Protein AF-D0RP92-F1 (afdb_monomer)

Secondary structure (DSSP, 8-state):
-------PPPHHHHHHHHHHHHHHHHHHHHHHHHHHHHHHHHHHHHHHHHHHHHHHHHHHHHHTTS-SEEEEEEE-S-----SSS--SS--SEEEETT-TTTSSHHHHHHHHHHHHSSSSSS---B-TTS-TT-BSEEE-SSSSS--GGG--TT-EEEEEPPTTSTT--SGGGS--TT-SSEEEEEEEE-S--SSPPPHHHHHHSTTEEEEEEEE-

Mean predicted aligned error: 7.04 Å

Structure (mmCIF, N/CA/C/O backbone):
data_AF-D0RP92-F1
#
_entry.id   AF-D0RP92-F1
#
loop_
_atom_site.group_PDB
_atom_site.id
_atom_site.type_symbol
_atom_site.label_atom_id
_atom_site.label_alt_id
_atom_site.label_comp_id
_atom_site.label_asym_id
_atom_site.label_entity_id
_atom_site.label_seq_id
_atom_site.pdbx_PDB_ins_code
_atom_site.Cartn_x
_atom_site.Cartn_y
_atom_site.Cartn_z
_atom_site.occupancy
_atom_site.B_iso_or_equiv
_atom_site.auth_seq_id
_atom_site.auth_comp_id
_atom_site.auth_asym_id
_atom_site.auth_atom_id
_atom_site.pdbx_PDB_model_num
ATOM 1 N N . MET A 1 1 ? -65.890 7.728 40.820 1.00 51.94 1 MET A N 1
ATOM 2 C CA . MET A 1 1 ? -64.718 8.021 39.964 1.00 51.94 1 MET A CA 1
ATOM 3 C C . MET A 1 1 ? -63.473 7.539 40.692 1.00 51.94 1 MET A C 1
ATOM 5 O O . MET A 1 1 ? -63.092 8.160 41.674 1.00 51.94 1 MET A O 1
ATOM 9 N N . ASN A 1 2 ? -62.886 6.412 40.279 1.00 53.56 2 ASN A N 1
ATOM 10 C CA . ASN A 1 2 ? -61.610 5.956 40.837 1.00 53.56 2 ASN A CA 1
ATOM 11 C C . ASN A 1 2 ? -60.486 6.814 40.248 1.00 53.56 2 ASN A C 1
ATOM 13 O O . ASN A 1 2 ? -60.210 6.730 39.055 1.00 53.56 2 ASN A O 1
ATOM 17 N N . LYS A 1 3 ? -59.872 7.666 41.076 1.00 61.84 3 LYS A N 1
ATOM 18 C CA . LYS A 1 3 ? -58.656 8.409 40.729 1.00 61.84 3 LYS A CA 1
ATOM 19 C C . LY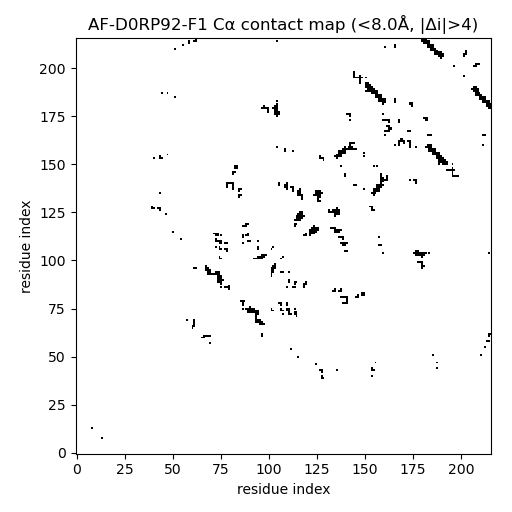S A 1 3 ? -57.478 7.442 40.828 1.00 61.84 3 LYS A C 1
ATOM 21 O O . LYS A 1 3 ? -57.069 7.076 41.926 1.00 61.84 3 LYS A O 1
ATOM 26 N N . THR A 1 4 ? -56.951 7.010 39.692 1.00 67.75 4 THR A N 1
ATOM 27 C CA . THR A 1 4 ? -55.651 6.339 39.629 1.00 67.75 4 THR A CA 1
ATOM 28 C C . THR A 1 4 ? -54.580 7.347 40.034 1.00 67.75 4 THR A C 1
ATOM 30 O O . THR A 1 4 ? -54.369 8.340 39.343 1.00 67.75 4 THR A O 1
ATOM 33 N N . LEU A 1 5 ? -53.949 7.133 41.189 1.00 69.19 5 LEU A N 1
ATOM 34 C CA . LEU A 1 5 ? -52.771 7.892 41.600 1.00 69.19 5 LEU A CA 1
ATOM 35 C C . LEU A 1 5 ? -51.629 7.531 40.647 1.00 69.19 5 LEU A C 1
ATOM 37 O O . LEU A 1 5 ? -51.184 6.382 40.629 1.00 69.19 5 LEU A O 1
ATOM 41 N N . GLU A 1 6 ? -51.176 8.491 39.844 1.00 70.12 6 GLU A N 1
ATOM 42 C CA . GLU A 1 6 ? -49.965 8.316 39.046 1.00 70.12 6 GLU A CA 1
ATOM 43 C C . GLU A 1 6 ? -48.775 8.186 40.003 1.00 70.12 6 GLU A C 1
ATOM 45 O O . GLU A 1 6 ? -48.492 9.083 40.801 1.00 70.12 6 GLU A O 1
ATOM 50 N N . LYS A 1 7 ? -48.119 7.020 39.987 1.00 78.56 7 LYS A N 1
ATOM 51 C CA . LYS A 1 7 ? -46.928 6.774 40.801 1.00 78.56 7 LYS A CA 1
ATOM 52 C C . LYS A 1 7 ? -45.787 7.625 40.243 1.00 78.56 7 LYS A C 1
ATOM 54 O O . LYS A 1 7 ? -45.291 7.347 39.156 1.00 78.56 7 LYS A O 1
ATOM 59 N N . GLY A 1 8 ? -45.395 8.664 40.978 1.00 76.56 8 GLY A N 1
ATOM 60 C CA . GLY A 1 8 ? -44.207 9.456 40.667 1.00 76.56 8 GLY A CA 1
ATOM 61 C C . GLY A 1 8 ? -42.932 8.621 40.808 1.00 76.56 8 GLY A C 1
ATOM 62 O O . GLY A 1 8 ? -42.832 7.789 41.708 1.00 76.56 8 GLY A O 1
ATOM 63 N N . PHE A 1 9 ? -41.972 8.845 39.912 1.00 82.00 9 PHE A N 1
ATOM 64 C CA . PHE A 1 9 ? -40.659 8.196 39.924 1.00 82.00 9 PHE A CA 1
ATOM 65 C C . PHE A 1 9 ? -39.820 8.699 41.113 1.00 82.00 9 PHE A C 1
ATOM 67 O O . PHE A 1 9 ? -39.730 9.909 41.334 1.00 82.00 9 PHE A O 1
ATOM 74 N N . SER A 1 10 ? -39.214 7.801 41.895 1.00 90.62 10 SER A N 1
ATOM 75 C CA . SER A 1 10 ? -38.394 8.167 43.056 1.00 90.62 10 SER A CA 1
ATOM 76 C C . SER A 1 10 ? -37.008 8.659 42.634 1.00 90.62 10 SER A C 1
ATOM 78 O O . SER A 1 10 ? -36.367 8.103 41.743 1.00 90.62 10 SER A O 1
ATOM 80 N N . LEU A 1 11 ? -36.476 9.661 43.340 1.00 89.44 11 LEU A N 1
ATOM 81 C CA . LEU A 1 11 ? -35.096 10.123 43.144 1.00 89.44 11 LEU A CA 1
ATOM 82 C C . LEU A 1 11 ? -34.069 9.007 43.384 1.00 89.44 11 LEU A C 1
ATOM 84 O O . LEU A 1 11 ? -33.038 8.970 42.721 1.00 89.44 11 LEU A O 1
ATOM 88 N N . VAL A 1 12 ? -34.355 8.076 44.299 1.00 91.62 12 VAL A N 1
ATOM 89 C CA . VAL A 1 12 ? -33.467 6.935 44.568 1.00 91.62 12 VAL A CA 1
ATOM 90 C C . VAL A 1 12 ? -33.460 5.958 43.392 1.00 91.62 12 VAL A C 1
ATOM 92 O O . VAL A 1 12 ? -32.401 5.454 43.024 1.00 91.62 12 VAL A O 1
ATOM 95 N N . GLU A 1 13 ? -34.615 5.737 42.759 1.00 90.94 13 GLU A N 1
ATOM 96 C CA . GLU A 1 13 ? -34.715 4.906 41.552 1.00 90.94 13 GLU A CA 1
ATOM 97 C C . GLU A 1 13 ? -33.899 5.522 40.413 1.00 90.94 13 GLU A C 1
ATOM 99 O O . GLU A 1 13 ? -33.155 4.820 39.730 1.00 90.94 13 GLU A O 1
ATOM 104 N N . LEU A 1 14 ? -33.942 6.850 40.275 1.00 90.94 14 LEU A N 1
ATOM 105 C CA . LEU A 1 14 ? -33.130 7.569 39.298 1.00 90.94 14 LEU A CA 1
ATOM 106 C C . LEU A 1 14 ? -31.627 7.415 39.567 1.00 90.94 14 LEU A C 1
ATOM 108 O O . LEU A 1 14 ? -30.862 7.126 38.648 1.00 90.94 14 LEU A O 1
ATOM 112 N N . LEU A 1 15 ? -31.198 7.574 40.821 1.00 93.25 15 LEU A N 1
ATOM 113 C CA . LEU A 1 15 ? -29.782 7.504 41.196 1.00 93.25 15 LEU A CA 1
ATOM 114 C C . LEU A 1 15 ? -29.167 6.130 40.921 1.00 93.25 15 LEU A C 1
ATOM 116 O O . LEU A 1 15 ? -28.048 6.050 40.412 1.00 93.25 15 LEU A O 1
ATOM 120 N N . VAL A 1 16 ? -29.899 5.051 41.206 1.00 94.50 16 VAL A N 1
ATOM 121 C CA . VAL A 1 16 ? -29.426 3.688 40.924 1.00 94.50 16 VAL A CA 1
ATOM 122 C C . VAL A 1 16 ? -29.293 3.458 39.418 1.00 94.50 16 VAL A C 1
ATOM 124 O O . VAL A 1 16 ? -28.293 2.899 38.971 1.00 94.50 16 VAL A O 1
ATOM 127 N N . VAL A 1 17 ? -30.250 3.937 38.618 1.00 95.31 17 VAL A N 1
ATOM 128 C CA . VAL A 1 17 ? -30.193 3.813 37.153 1.00 95.31 17 VAL A CA 1
ATOM 129 C C . VAL A 1 17 ? -28.975 4.544 36.589 1.00 95.31 17 VAL A C 1
ATOM 131 O O . VAL A 1 17 ? -28.239 3.973 35.784 1.00 95.31 17 VAL A O 1
ATOM 134 N N . VAL A 1 18 ? -28.706 5.769 37.049 1.00 95.50 18 VAL A N 1
ATOM 135 C CA . VAL A 1 18 ? -27.527 6.538 36.617 1.00 95.50 18 VAL A CA 1
ATOM 136 C C . VAL A 1 18 ? -26.229 5.820 36.996 1.00 95.50 18 VAL A C 1
ATOM 138 O O . VAL A 1 18 ? -25.318 5.742 36.171 1.00 95.50 18 VAL A O 1
ATOM 141 N N . ALA A 1 19 ? -26.151 5.240 38.198 1.00 96.38 19 ALA A N 1
ATOM 142 C CA . ALA A 1 19 ? -24.982 4.478 38.632 1.00 96.38 19 ALA A CA 1
ATOM 143 C C . ALA A 1 19 ? -24.730 3.243 37.746 1.00 96.38 19 ALA A C 1
ATOM 145 O O . ALA A 1 19 ? -23.598 3.012 37.316 1.00 96.38 19 ALA A O 1
ATOM 146 N N . ILE A 1 20 ? -25.778 2.483 37.414 1.00 96.75 20 ILE A N 1
ATOM 147 C CA . ILE A 1 20 ? -25.666 1.300 36.546 1.00 96.75 20 ILE A CA 1
ATOM 148 C C . ILE A 1 20 ? -25.256 1.705 35.122 1.00 96.75 20 ILE A C 1
ATOM 150 O O . ILE A 1 20 ? -24.339 1.106 34.559 1.00 96.75 20 ILE A O 1
ATOM 154 N N . ILE A 1 21 ? -25.878 2.744 34.548 1.00 96.38 21 ILE A N 1
ATOM 155 C CA . ILE A 1 21 ? -25.520 3.255 33.214 1.00 96.38 21 ILE A CA 1
ATOM 156 C C . ILE A 1 21 ? -24.063 3.730 33.189 1.00 96.38 21 ILE A C 1
ATOM 158 O O . ILE A 1 21 ? -23.358 3.449 32.223 1.00 96.38 21 ILE A O 1
ATOM 162 N N . GLY A 1 22 ? -23.589 4.389 34.251 1.00 96.50 22 GLY A N 1
ATOM 163 C CA . GLY A 1 22 ? -22.198 4.830 34.364 1.00 96.50 22 GLY A CA 1
ATOM 164 C C . GLY A 1 22 ? -21.199 3.674 34.256 1.00 96.50 22 GLY A C 1
ATOM 165 O O . GLY A 1 22 ? -20.242 3.754 33.483 1.00 96.50 22 GLY A O 1
ATOM 166 N N . VAL A 1 23 ? -21.451 2.566 34.963 1.00 95.62 23 VAL A N 1
ATOM 167 C CA . VAL A 1 23 ? -20.598 1.366 34.895 1.00 95.62 23 VAL A CA 1
ATOM 168 C C . VAL A 1 23 ? -20.666 0.713 33.511 1.00 95.62 23 VAL A C 1
ATOM 170 O O . VAL A 1 23 ? -19.622 0.412 32.928 1.00 95.62 23 VAL A O 1
ATOM 173 N N . LEU A 1 24 ? -21.872 0.534 32.954 1.00 95.75 24 LEU A N 1
ATOM 174 C CA . LEU A 1 24 ? -22.070 -0.072 31.630 1.00 95.75 24 LEU A CA 1
ATOM 175 C C . LEU A 1 24 ? -21.412 0.744 30.511 1.00 95.75 24 LEU A C 1
ATOM 177 O O . LEU A 1 24 ? -20.799 0.172 29.609 1.00 95.75 24 LEU A O 1
ATOM 181 N N . ALA A 1 25 ? -21.494 2.073 30.584 1.00 94.75 25 ALA A N 1
ATOM 182 C CA . ALA A 1 25 ? -20.842 2.963 29.635 1.00 94.75 25 ALA A CA 1
ATOM 183 C C . ALA A 1 25 ? -19.314 2.816 29.695 1.00 94.75 25 ALA A C 1
ATOM 185 O O . ALA A 1 25 ? -18.676 2.685 28.651 1.00 94.75 25 ALA A O 1
ATOM 186 N N . GLY A 1 26 ? -18.728 2.763 30.897 1.00 94.00 26 GLY A N 1
ATOM 187 C CA . GLY A 1 26 ? -17.282 2.606 31.078 1.00 94.00 26 GLY A CA 1
ATOM 188 C C . GLY A 1 26 ? -16.727 1.335 30.425 1.00 94.00 26 GLY A C 1
ATOM 189 O O . GLY A 1 26 ? -15.785 1.405 29.634 1.00 94.00 26 GLY A O 1
ATOM 190 N N . VAL A 1 27 ? -17.341 0.177 30.694 1.00 93.31 27 VAL A N 1
ATOM 191 C CA . VAL A 1 27 ? -16.912 -1.099 30.087 1.00 93.31 27 VAL A CA 1
ATOM 192 C C . VAL A 1 27 ? -17.232 -1.169 28.591 1.00 93.31 27 VAL A C 1
ATOM 194 O O . VAL A 1 27 ? -16.434 -1.689 27.808 1.00 93.31 27 VAL A O 1
ATOM 197 N N . GLY A 1 28 ? -18.368 -0.602 28.174 1.00 93.38 28 GLY A N 1
ATOM 198 C CA . GLY A 1 28 ? -18.802 -0.583 26.779 1.00 93.38 28 GLY A CA 1
ATOM 199 C C . GLY A 1 28 ? -17.860 0.209 25.871 1.00 93.38 28 GLY A C 1
ATOM 200 O O . GLY A 1 28 ? -17.568 -0.234 24.761 1.00 93.38 28 GLY A O 1
ATOM 201 N N . ILE A 1 29 ? -17.325 1.339 26.349 1.00 93.69 29 ILE A N 1
ATOM 202 C CA . ILE A 1 29 ? -16.404 2.188 25.577 1.00 93.69 29 ILE A CA 1
ATOM 203 C C . ILE A 1 29 ? -15.107 1.444 25.238 1.00 93.69 29 ILE A C 1
ATOM 205 O O . ILE A 1 29 ? -14.693 1.452 24.078 1.00 93.69 29 ILE A O 1
ATOM 209 N N . VAL A 1 30 ? -14.481 0.774 26.210 1.00 91.12 30 VAL A N 1
ATOM 210 C CA . VAL A 1 30 ? -13.217 0.046 25.985 1.00 91.12 30 VAL A CA 1
ATOM 211 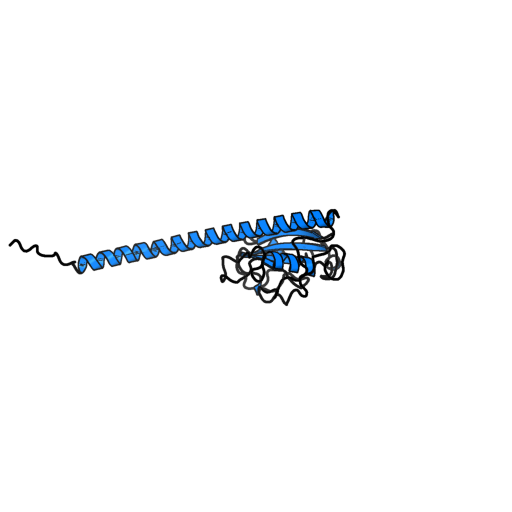C C . VAL A 1 30 ? -13.421 -1.109 24.999 1.00 91.12 30 VAL A C 1
ATOM 213 O O . VAL A 1 30 ? -12.632 -1.280 24.067 1.00 91.12 30 VAL A O 1
ATOM 216 N N . GLY A 1 31 ? -14.518 -1.861 25.145 1.00 93.31 31 GLY A N 1
ATOM 217 C CA . GLY A 1 31 ? -14.870 -2.932 24.208 1.00 93.31 31 GLY A CA 1
ATOM 218 C C . GLY A 1 31 ? -15.110 -2.415 22.786 1.00 93.31 31 GLY A C 1
ATOM 219 O O . GLY A 1 31 ? -14.584 -2.971 21.820 1.00 93.31 31 GLY A O 1
ATOM 220 N N . TYR A 1 32 ? -15.842 -1.307 22.650 1.00 94.19 32 TYR A N 1
ATOM 221 C CA . TYR A 1 32 ? -16.109 -0.681 21.356 1.00 94.19 32 TYR A CA 1
ATOM 222 C C . TYR A 1 32 ? -14.832 -0.160 20.676 1.00 94.19 32 TYR A C 1
ATOM 224 O O . TYR A 1 32 ? -14.637 -0.363 19.475 1.00 94.19 32 TYR A O 1
ATOM 232 N N . GLN A 1 33 ? -13.925 0.468 21.430 1.00 92.19 33 GLN A N 1
ATOM 233 C CA . GLN A 1 33 ? -12.635 0.927 20.905 1.00 92.19 33 GLN A CA 1
ATOM 234 C C . GLN A 1 33 ? -11.796 -0.240 20.371 1.00 92.19 33 GLN A C 1
ATOM 236 O O . GLN A 1 33 ? -11.308 -0.170 19.248 1.00 92.19 33 GLN A O 1
ATOM 241 N N . SER A 1 34 ? -11.693 -1.346 21.114 1.00 93.75 34 SER A N 1
ATOM 242 C CA . SER A 1 34 ? -10.955 -2.534 20.660 1.00 93.75 34 SER A CA 1
ATOM 243 C C . SER A 1 34 ? -11.560 -3.158 19.393 1.00 93.75 34 SER A C 1
ATOM 245 O O . SER A 1 34 ? -10.834 -3.506 18.455 1.00 93.75 34 SER A O 1
ATOM 247 N N . TYR A 1 35 ? -12.892 -3.248 19.324 1.00 94.12 35 TYR A N 1
ATOM 248 C CA . TYR A 1 35 ? -13.588 -3.768 18.146 1.00 94.12 35 TYR A CA 1
ATOM 249 C C . TYR A 1 35 ? -13.364 -2.888 16.911 1.00 94.12 35 TYR A C 1
ATOM 251 O O . TYR A 1 35 ? -13.034 -3.391 15.835 1.00 94.12 35 TYR A O 1
ATOM 259 N N . THR A 1 36 ? -13.505 -1.569 17.066 1.00 94.81 36 THR A N 1
ATOM 260 C CA . THR A 1 36 ? -13.296 -0.619 15.965 1.00 94.81 36 THR A CA 1
ATOM 261 C C . THR A 1 36 ? -11.840 -0.578 15.508 1.00 94.81 36 THR A C 1
ATOM 263 O O . THR A 1 36 ? -11.602 -0.542 14.303 1.00 94.81 36 THR A O 1
ATOM 266 N N . GLU A 1 37 ? -10.868 -0.654 16.419 1.00 93.50 37 GLU A N 1
ATOM 267 C CA . GLU A 1 37 ? -9.441 -0.767 16.086 1.00 93.50 37 GLU A CA 1
ATOM 268 C C . GLU A 1 37 ? -9.170 -2.032 15.254 1.00 93.50 37 GLU A C 1
ATOM 270 O O . GLU A 1 37 ? -8.607 -1.952 14.162 1.00 93.50 37 GLU A O 1
ATOM 275 N N . SER A 1 38 ? -9.676 -3.185 15.702 1.00 93.88 38 SER A N 1
ATOM 276 C CA . SER A 1 38 ? -9.521 -4.469 14.999 1.00 93.88 38 SER A CA 1
ATOM 277 C C . SER A 1 38 ? -10.175 -4.461 13.612 1.00 93.88 38 SER A C 1
ATOM 279 O O . SER A 1 38 ? -9.653 -5.038 12.656 1.00 93.88 38 SER A O 1
ATOM 281 N N . ALA A 1 39 ? -11.332 -3.808 13.474 1.00 96.00 39 ALA A N 1
ATOM 282 C CA . ALA A 1 39 ? -12.004 -3.654 12.187 1.00 96.00 39 ALA A CA 1
ATOM 283 C C . ALA A 1 39 ? -11.180 -2.787 11.220 1.00 96.00 39 ALA A C 1
ATOM 285 O O . ALA A 1 39 ? -11.018 -3.152 10.054 1.00 96.00 39 ALA A O 1
ATOM 286 N N . LYS A 1 40 ? -10.611 -1.675 11.707 1.00 95.44 40 LYS A N 1
ATOM 287 C CA . LYS A 1 40 ? -9.727 -0.803 10.919 1.00 95.44 40 LYS A CA 1
ATOM 288 C C . LYS A 1 40 ? -8.470 -1.538 10.458 1.00 95.44 40 LYS A C 1
ATOM 290 O O . LYS A 1 40 ? -8.090 -1.393 9.299 1.00 95.44 40 LYS A O 1
ATOM 295 N N . GLU A 1 41 ? -7.863 -2.356 11.320 1.00 94.25 41 GLU A N 1
ATOM 296 C CA . GLU A 1 41 ? -6.701 -3.182 10.964 1.00 94.25 41 GLU A CA 1
ATOM 297 C C . GLU A 1 41 ? -7.029 -4.148 9.825 1.00 94.25 41 GLU A C 1
ATOM 299 O O . GLU A 1 41 ? -6.332 -4.159 8.812 1.00 94.25 41 GLU A O 1
ATOM 304 N N . LYS A 1 42 ? -8.140 -4.887 9.928 1.00 95.19 42 LYS A N 1
ATOM 305 C CA . LYS A 1 42 ? -8.576 -5.816 8.873 1.00 95.19 42 LYS A CA 1
ATOM 306 C C . LYS A 1 42 ? -8.802 -5.121 7.531 1.00 95.19 42 LYS A C 1
ATOM 308 O O . LYS A 1 42 ? -8.401 -5.652 6.497 1.00 95.19 42 LYS A O 1
ATOM 313 N N . VAL A 1 43 ? -9.416 -3.935 7.536 1.00 95.25 43 VAL A N 1
ATOM 314 C CA . VAL A 1 43 ? -9.612 -3.134 6.316 1.00 95.25 43 VAL A CA 1
ATOM 315 C C . VAL A 1 43 ? -8.272 -2.691 5.735 1.00 95.25 43 VAL A C 1
ATOM 317 O O . VAL A 1 43 ? -8.052 -2.825 4.534 1.00 95.25 43 VAL A O 1
ATOM 320 N N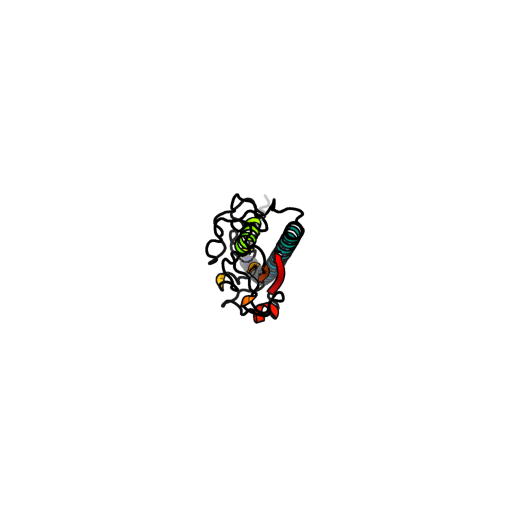 . ALA A 1 44 ? -7.354 -2.199 6.567 1.00 95.38 44 ALA A N 1
ATOM 321 C CA . ALA A 1 44 ? -6.051 -1.737 6.103 1.00 95.38 44 ALA A CA 1
ATOM 322 C C . ALA A 1 44 ? -5.214 -2.879 5.495 1.00 95.38 44 ALA A C 1
ATOM 324 O O . ALA A 1 44 ? -4.593 -2.705 4.445 1.00 95.38 44 ALA A O 1
ATOM 325 N N . GLU A 1 45 ? -5.259 -4.070 6.094 1.00 94.75 45 GLU A N 1
ATOM 326 C CA . GLU A 1 45 ? -4.603 -5.260 5.551 1.00 94.75 45 GLU A CA 1
ATOM 327 C C . GLU A 1 45 ? -5.243 -5.752 4.246 1.00 94.75 45 GLU A C 1
ATOM 329 O O . GLU A 1 45 ? -4.533 -6.115 3.306 1.00 94.75 45 GLU A O 1
ATOM 334 N N . ALA A 1 46 ? -6.575 -5.743 4.155 1.00 96.25 46 ALA A N 1
ATOM 335 C CA . ALA A 1 46 ? -7.286 -6.089 2.926 1.00 96.25 46 ALA A CA 1
ATOM 336 C C . ALA A 1 46 ? -6.948 -5.116 1.784 1.00 96.25 46 ALA A C 1
ATOM 338 O O . ALA A 1 46 ? -6.699 -5.551 0.655 1.00 96.25 46 ALA A O 1
ATOM 339 N N . ASN A 1 47 ? -6.859 -3.818 2.091 1.00 95.88 47 ASN A N 1
ATOM 340 C CA . ASN A 1 47 ? -6.418 -2.796 1.147 1.00 95.88 47 ASN A CA 1
ATOM 341 C C . ASN A 1 47 ? -4.985 -3.073 0.678 1.00 95.88 47 ASN A C 1
ATOM 343 O O . ASN A 1 47 ? -4.748 -3.121 -0.525 1.00 95.88 47 ASN A O 1
ATOM 347 N N . TYR A 1 48 ? -4.046 -3.339 1.596 1.00 96.88 48 TYR A N 1
ATOM 348 C CA . TYR A 1 48 ? -2.661 -3.681 1.247 1.00 96.88 48 TYR A CA 1
ATOM 349 C C . TYR A 1 48 ? -2.578 -4.880 0.298 1.00 96.88 48 TYR A C 1
ATOM 351 O O . TYR A 1 48 ? -1.930 -4.804 -0.745 1.00 96.88 48 TYR A O 1
ATOM 359 N N . ASN A 1 49 ? -3.284 -5.966 0.619 1.00 97.06 49 ASN A N 1
ATOM 360 C CA . ASN A 1 49 ? -3.304 -7.162 -0.219 1.00 97.06 49 ASN A CA 1
ATOM 361 C C . ASN A 1 49 ? -3.900 -6.885 -1.608 1.00 97.06 49 ASN A C 1
ATOM 363 O O . ASN A 1 49 ? -3.428 -7.442 -2.597 1.00 97.06 49 ASN A O 1
ATOM 367 N N . SER A 1 50 ? -4.914 -6.021 -1.693 1.00 97.00 50 SER A N 1
ATOM 368 C CA . SER A 1 50 ? -5.534 -5.625 -2.963 1.00 97.00 50 SER A CA 1
ATOM 369 C C . SER A 1 50 ? -4.583 -4.785 -3.818 1.00 97.00 50 SER A C 1
ATOM 371 O O . SER A 1 50 ? -4.438 -5.056 -5.008 1.00 97.00 50 SER A O 1
ATOM 373 N N . VAL A 1 51 ? -3.873 -3.829 -3.206 1.00 96.75 51 VAL A N 1
ATOM 374 C CA . VAL A 1 51 ? -2.844 -3.017 -3.878 1.00 96.75 51 VAL A CA 1
ATOM 375 C C . VAL A 1 51 ? -1.723 -3.907 -4.407 1.00 96.75 51 VAL A C 1
ATOM 377 O O . VAL A 1 51 ? -1.370 -3.810 -5.578 1.00 96.75 51 VAL A O 1
ATOM 380 N N . VAL A 1 52 ? -1.192 -4.812 -3.580 1.00 98.00 52 VAL A N 1
ATOM 381 C CA . VAL A 1 52 ? -0.120 -5.732 -3.988 1.00 98.00 52 VAL A CA 1
ATOM 382 C C . VAL A 1 52 ? -0.547 -6.594 -5.176 1.00 98.00 52 VAL A C 1
ATOM 384 O O . VAL A 1 52 ? 0.154 -6.606 -6.184 1.00 98.00 52 VAL A O 1
ATOM 387 N N . ARG A 1 53 ? -1.711 -7.252 -5.096 1.00 97.81 53 ARG A N 1
ATOM 388 C CA . ARG A 1 53 ? -2.223 -8.111 -6.179 1.00 97.81 53 ARG A CA 1
ATOM 389 C C . ARG A 1 53 ? -2.426 -7.345 -7.481 1.00 97.81 53 ARG A C 1
ATOM 391 O O . ARG A 1 53 ? -2.138 -7.868 -8.557 1.00 97.81 53 ARG A O 1
ATOM 398 N N . PHE A 1 54 ? -2.923 -6.116 -7.385 1.00 97.00 54 PHE A N 1
ATOM 39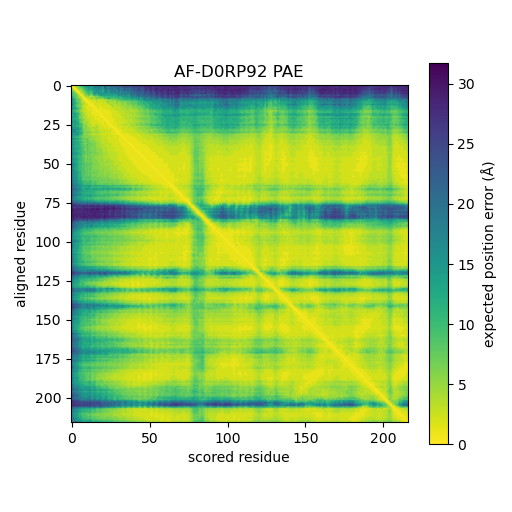9 C CA . PHE A 1 54 ? -3.095 -5.250 -8.542 1.00 97.00 54 PHE A CA 1
ATOM 400 C C . PHE A 1 54 ? -1.750 -4.915 -9.194 1.00 97.00 54 PHE A C 1
ATOM 402 O O . PHE A 1 54 ? -1.593 -5.145 -10.390 1.00 97.00 54 PHE A O 1
ATOM 409 N N . ILE A 1 55 ? -0.756 -4.459 -8.418 1.00 97.19 55 ILE A N 1
ATOM 410 C CA . ILE A 1 55 ? 0.569 -4.134 -8.967 1.00 97.19 55 ILE A CA 1
ATOM 411 C C . ILE A 1 55 ? 1.225 -5.385 -9.565 1.00 97.19 55 ILE A C 1
ATOM 413 O O . ILE A 1 55 ? 1.797 -5.308 -10.644 1.00 97.19 55 ILE A O 1
ATOM 417 N N . GLU A 1 56 ? 1.136 -6.544 -8.906 1.00 97.56 56 GLU A N 1
ATOM 418 C CA . GLU A 1 56 ? 1.663 -7.810 -9.438 1.00 97.56 56 GLU A CA 1
ATOM 419 C C . GLU A 1 56 ? 1.050 -8.169 -10.793 1.00 97.56 56 GLU A C 1
ATOM 421 O O . GLU A 1 56 ? 1.768 -8.565 -11.713 1.00 97.56 56 GLU A O 1
ATOM 426 N N . THR A 1 57 ? -0.268 -8.017 -10.921 1.00 96.88 57 THR A N 1
ATOM 427 C CA . THR A 1 57 ? -0.986 -8.310 -12.165 1.00 96.88 57 THR A CA 1
ATOM 428 C C . THR A 1 57 ? -0.562 -7.342 -13.266 1.00 96.88 57 THR A C 1
ATOM 430 O O . THR A 1 57 ? -0.156 -7.784 -14.340 1.00 96.88 57 THR A O 1
ATOM 433 N N . GLU A 1 58 ? -0.560 -6.037 -12.984 1.00 96.19 58 GLU A N 1
ATOM 434 C CA . GLU A 1 58 ? -0.129 -5.011 -13.939 1.00 96.19 58 GLU A CA 1
ATOM 435 C C . GLU A 1 58 ? 1.323 -5.218 -14.376 1.00 96.19 58 GLU A C 1
ATOM 437 O O . GLU A 1 58 ? 1.609 -5.257 -15.571 1.00 96.19 58 GLU A O 1
ATOM 442 N N . LEU A 1 59 ? 2.246 -5.437 -13.436 1.00 96.56 59 LEU A N 1
ATOM 443 C CA . LEU A 1 59 ? 3.649 -5.696 -13.757 1.00 96.56 59 LEU A CA 1
ATOM 444 C C . LEU A 1 59 ? 3.842 -7.000 -14.526 1.00 96.56 59 LEU A C 1
ATOM 446 O O . LEU A 1 59 ? 4.733 -7.068 -15.361 1.00 96.56 59 LEU A O 1
ATOM 450 N N . THR A 1 60 ? 3.020 -8.025 -14.302 1.00 96.81 60 THR A N 1
ATOM 451 C CA . THR A 1 60 ? 3.084 -9.265 -15.092 1.00 96.81 60 THR A CA 1
ATOM 452 C C . THR A 1 60 ? 2.695 -9.012 -16.547 1.00 96.81 60 THR A C 1
ATOM 454 O O . THR A 1 60 ? 3.376 -9.489 -17.454 1.00 96.81 60 THR A O 1
ATOM 457 N N . LEU A 1 61 ? 1.629 -8.241 -16.787 1.00 96.06 61 LEU A N 1
ATOM 458 C CA . LEU A 1 61 ? 1.199 -7.878 -18.140 1.00 96.06 61 LEU A CA 1
ATOM 459 C C . LEU A 1 61 ? 2.240 -6.995 -18.838 1.00 96.06 61 LEU A C 1
ATOM 461 O O . LEU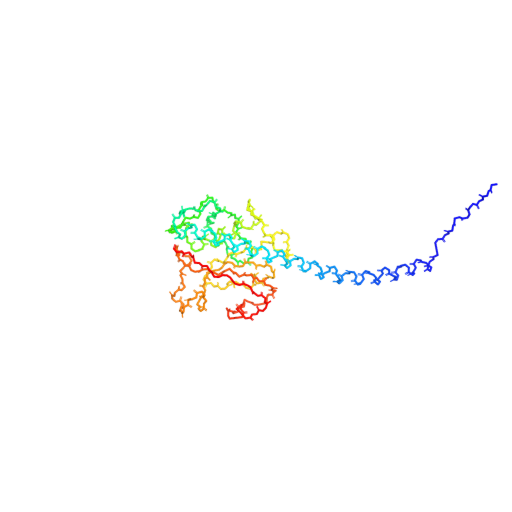 A 1 61 ? 2.582 -7.237 -19.997 1.00 96.06 61 LEU A O 1
ATOM 465 N N . LEU A 1 62 ? 2.766 -6.007 -18.111 1.00 95.44 62 LEU A N 1
ATOM 466 C CA . LEU A 1 62 ? 3.772 -5.079 -18.608 1.00 95.44 62 LEU A CA 1
ATOM 467 C C . LEU A 1 62 ? 5.092 -5.812 -18.878 1.00 95.44 62 LEU A C 1
ATOM 469 O O . LEU A 1 62 ? 5.556 -5.806 -20.007 1.00 95.44 62 LEU A O 1
ATOM 473 N N . ASN A 1 63 ? 5.688 -6.495 -17.904 1.00 95.62 63 ASN A N 1
ATOM 474 C CA . ASN A 1 63 ? 7.016 -7.106 -18.051 1.00 95.62 63 ASN A CA 1
ATOM 475 C C . ASN A 1 63 ? 7.074 -8.203 -19.123 1.00 95.62 63 ASN A C 1
ATOM 477 O O . ASN A 1 63 ? 8.131 -8.432 -19.703 1.00 95.62 63 ASN A O 1
ATOM 481 N N . ASN A 1 64 ? 5.953 -8.875 -19.393 1.00 95.50 64 ASN A N 1
ATOM 482 C CA . ASN A 1 64 ? 5.875 -9.905 -20.430 1.00 95.50 64 ASN A CA 1
ATOM 483 C C . ASN A 1 64 ? 5.491 -9.347 -21.810 1.00 95.50 64 ASN A C 1
ATOM 485 O O . ASN A 1 64 ? 5.299 -10.124 -22.741 1.00 95.50 64 ASN A O 1
ATOM 489 N N . GLY A 1 65 ? 5.344 -8.025 -21.953 1.00 91.50 65 GLY A N 1
ATOM 490 C CA . GLY A 1 65 ? 5.007 -7.390 -23.229 1.00 91.50 65 GLY A CA 1
ATOM 491 C C . GLY A 1 65 ? 3.602 -7.715 -23.743 1.00 91.50 65 GLY A C 1
ATOM 492 O O . GLY A 1 65 ? 3.336 -7.534 -24.926 1.00 91.50 65 GLY A O 1
ATOM 493 N N . VAL A 1 66 ? 2.697 -8.192 -22.879 1.00 95.12 66 VAL A N 1
ATOM 494 C CA . VAL A 1 66 ? 1.290 -8.443 -23.248 1.00 95.12 66 VAL A CA 1
ATOM 495 C C . VAL A 1 66 ? 0.591 -7.121 -23.564 1.00 95.12 66 VAL A C 1
ATOM 497 O O . VAL A 1 66 ? -0.217 -7.039 -24.486 1.00 95.12 66 VAL A O 1
ATOM 500 N N . GLN A 1 67 ? 0.941 -6.074 -22.816 1.00 93.62 67 GLN A N 1
ATOM 501 C CA . GLN A 1 67 ? 0.599 -4.691 -23.119 1.00 93.62 67 GLN A CA 1
ATOM 502 C C . GLN A 1 67 ? 1.774 -3.788 -22.742 1.00 93.62 67 GLN A C 1
ATOM 504 O O . GLN A 1 67 ? 2.418 -3.995 -21.714 1.00 93.62 67 GLN A O 1
ATOM 509 N N . ASP A 1 68 ? 2.046 -2.770 -23.554 1.00 92.56 68 ASP A N 1
ATOM 510 C CA . ASP A 1 68 ? 3.035 -1.740 -23.209 1.00 92.56 68 ASP A CA 1
ATOM 511 C C . ASP A 1 68 ? 2.402 -0.601 -22.413 1.00 92.56 68 ASP A C 1
ATOM 513 O O . ASP A 1 68 ? 3.050 -0.001 -21.560 1.00 92.56 68 ASP A O 1
ATOM 517 N N . LYS A 1 69 ? 1.106 -0.357 -22.632 1.00 95.19 69 LYS A N 1
ATOM 518 C CA . LYS A 1 69 ? 0.326 0.661 -21.932 1.00 95.19 69 LYS A CA 1
ATOM 519 C C . LYS A 1 69 ? -0.646 0.011 -20.960 1.00 95.19 69 LYS A C 1
ATOM 521 O O . LYS A 1 69 ? -1.384 -0.889 -21.348 1.00 95.19 69 LYS A O 1
ATOM 526 N N . SER A 1 70 ? -0.679 0.497 -19.725 1.00 93.31 70 SER A N 1
ATOM 527 C CA . SER A 1 70 ? -1.695 0.077 -18.759 1.00 93.31 70 SER A CA 1
ATOM 528 C C . SER A 1 70 ? -3.029 0.767 -19.046 1.00 93.31 70 SER A C 1
ATOM 530 O O . SER A 1 70 ? -3.070 1.972 -19.294 1.00 93.31 70 SER A O 1
ATOM 532 N N . GLY A 1 71 ? -4.128 0.014 -18.980 1.00 90.25 71 GLY A N 1
ATOM 533 C CA . GLY A 1 71 ? -5.482 0.575 -19.043 1.00 90.25 71 GLY A CA 1
ATOM 534 C C . GLY A 1 71 ? -5.973 1.168 -17.716 1.00 90.25 71 GLY A C 1
ATOM 535 O O . GLY A 1 71 ? -6.957 1.902 -17.707 1.00 90.25 71 GLY A O 1
ATOM 536 N N . ALA A 1 72 ? -5.306 0.851 -16.602 1.00 89.44 72 ALA A N 1
ATOM 537 C CA . ALA A 1 72 ? -5.725 1.238 -15.254 1.00 89.44 72 ALA A CA 1
ATOM 538 C C . ALA A 1 72 ? -4.796 2.276 -14.606 1.00 89.44 72 ALA A C 1
ATOM 540 O O . ALA A 1 72 ? -5.231 3.042 -13.741 1.00 89.44 72 ALA A O 1
ATOM 541 N N . LEU A 1 73 ? -3.521 2.287 -15.002 1.00 91.81 73 LEU A N 1
ATOM 542 C CA . LEU A 1 73 ? -2.504 3.187 -14.479 1.00 91.81 73 LEU A CA 1
ATOM 543 C C . LEU A 1 73 ? -2.325 4.385 -15.401 1.00 91.81 73 LEU A C 1
ATOM 545 O O . LEU A 1 73 ? -1.930 4.242 -16.558 1.00 91.81 73 LEU A O 1
ATOM 549 N N . PHE A 1 74 ? -2.526 5.576 -14.847 1.00 90.38 74 PHE A N 1
ATOM 550 C CA . PHE A 1 74 ? -2.262 6.831 -15.534 1.00 90.38 74 PHE A CA 1
ATOM 551 C C . PHE A 1 74 ? -1.079 7.546 -14.892 1.00 90.38 74 PHE A C 1
ATOM 553 O O . PHE A 1 74 ? -1.059 7.799 -13.686 1.00 90.38 74 PHE A O 1
ATOM 560 N N . ALA A 1 75 ? -0.075 7.859 -15.704 1.00 85.94 75 ALA A N 1
ATOM 561 C CA . ALA A 1 75 ? 1.133 8.534 -15.271 1.00 85.94 75 ALA A CA 1
ATOM 562 C C . ALA A 1 75 ? 0.801 9.954 -14.805 1.00 85.94 75 ALA A C 1
ATOM 564 O O . ALA A 1 75 ? 0.293 10.773 -15.571 1.00 85.94 75 ALA A O 1
ATOM 565 N N . ILE A 1 76 ? 1.117 10.255 -13.547 1.00 80.81 76 ILE A N 1
ATOM 566 C CA . ILE A 1 76 ? 0.943 11.596 -12.984 1.00 80.81 76 ILE A CA 1
ATOM 567 C C . ILE A 1 76 ? 2.033 12.547 -13.494 1.00 80.81 76 ILE A C 1
ATOM 569 O O . ILE A 1 76 ? 3.184 12.147 -13.683 1.00 80.81 76 ILE A O 1
ATOM 573 N N . ASN A 1 77 ? 1.691 13.816 -13.731 1.00 68.00 77 ASN A N 1
ATOM 574 C CA . ASN A 1 77 ? 2.613 14.792 -14.331 1.00 68.00 77 ASN A CA 1
ATOM 575 C C . ASN A 1 77 ? 3.770 15.175 -13.385 1.00 68.00 77 ASN A C 1
ATOM 577 O O . ASN A 1 77 ? 4.894 15.347 -13.855 1.00 68.00 77 ASN A O 1
ATOM 581 N N . ALA A 1 78 ? 3.553 15.127 -12.069 1.00 59.25 78 ALA A N 1
ATOM 582 C CA . ALA A 1 78 ? 4.580 15.124 -11.027 1.00 59.25 78 ALA A CA 1
ATOM 583 C C . ALA A 1 78 ? 4.086 14.270 -9.847 1.00 59.25 78 ALA A C 1
ATOM 585 O O . ALA A 1 78 ? 2.900 14.324 -9.522 1.00 59.25 78 ALA A O 1
ATOM 586 N N . VAL A 1 79 ? 4.962 13.484 -9.205 1.00 55.53 79 VAL A N 1
ATOM 587 C CA . VAL A 1 79 ? 4.697 13.066 -7.819 1.00 55.53 79 VAL A CA 1
ATOM 588 C C . VAL A 1 79 ? 4.936 14.337 -7.009 1.00 55.53 79 VAL A C 1
ATOM 590 O O . VAL A 1 79 ? 6.080 14.689 -6.746 1.00 55.53 79 VAL A O 1
ATOM 593 N N . GLU A 1 80 ? 3.886 15.121 -6.769 1.00 50.03 80 GLU A N 1
ATOM 594 C CA . GLU A 1 80 ? 4.001 16.312 -5.930 1.00 50.03 80 GLU A CA 1
ATOM 595 C C . GLU A 1 80 ? 4.505 15.896 -4.547 1.00 50.03 80 GLU A C 1
ATOM 597 O O . GLU A 1 80 ? 4.104 14.862 -4.006 1.00 50.03 80 GLU A O 1
ATOM 602 N N . THR A 1 81 ? 5.450 16.685 -4.039 1.00 43.88 81 THR A N 1
ATOM 603 C CA . THR A 1 81 ? 6.302 16.384 -2.894 1.00 43.88 81 THR A CA 1
ATOM 604 C C . THR A 1 81 ? 5.538 15.714 -1.764 1.00 43.88 81 THR A C 1
ATOM 606 O O . THR A 1 81 ? 4.576 16.253 -1.209 1.00 43.88 81 THR A O 1
ATOM 609 N N . VAL A 1 82 ? 6.015 14.529 -1.402 1.00 51.53 82 VAL A N 1
ATOM 610 C CA . VAL A 1 82 ? 5.350 13.583 -0.510 1.00 51.53 82 VAL A CA 1
ATOM 611 C C . VAL A 1 82 ? 5.564 14.016 0.938 1.00 51.53 82 VAL A C 1
ATOM 613 O O . VAL A 1 82 ? 6.235 13.369 1.734 1.00 51.53 82 VAL A O 1
ATOM 616 N N . THR A 1 83 ? 5.006 15.171 1.289 1.00 44.78 83 THR A N 1
ATOM 617 C CA . THR A 1 83 ? 4.974 15.667 2.667 1.00 44.78 83 THR A CA 1
ATOM 618 C C . THR A 1 83 ? 3.734 15.194 3.406 1.00 44.78 83 THR A C 1
ATOM 620 O O . THR A 1 83 ? 3.789 15.082 4.626 1.00 44.78 83 THR A O 1
ATOM 623 N N . SER A 1 84 ? 2.656 14.836 2.699 1.00 46.91 84 SER A N 1
ATOM 624 C CA . SER A 1 84 ? 1.523 14.040 3.185 1.00 46.91 84 SER A CA 1
ATOM 625 C C . SER A 1 84 ? 0.502 13.859 2.059 1.00 46.91 84 SER A C 1
ATOM 627 O O . SER A 1 84 ? -0.081 14.825 1.592 1.00 46.91 84 SER A O 1
ATOM 629 N N . SER A 1 85 ? 0.188 12.621 1.684 1.00 49.47 85 SER A N 1
ATOM 630 C CA . SER A 1 85 ? -1.103 12.229 1.083 1.00 49.47 85 SER A CA 1
ATOM 631 C C . SER A 1 85 ? -1.550 12.728 -0.305 1.00 49.47 85 SER A C 1
ATOM 633 O O . SER A 1 85 ? -2.559 12.203 -0.773 1.00 49.47 85 SER A O 1
ATOM 635 N N . THR A 1 86 ? -0.882 13.644 -0.999 1.00 50.81 86 THR A N 1
ATOM 636 C CA . THR A 1 86 ? -1.479 14.252 -2.207 1.00 50.81 86 THR A CA 1
ATOM 637 C C . THR A 1 86 ? -0.577 14.189 -3.427 1.00 50.81 86 THR A C 1
ATOM 639 O O . THR A 1 86 ? 0.397 14.920 -3.537 1.00 50.81 86 THR A O 1
ATOM 642 N N . TYR A 1 87 ? -0.971 13.356 -4.384 1.00 63.03 87 TYR A N 1
ATOM 643 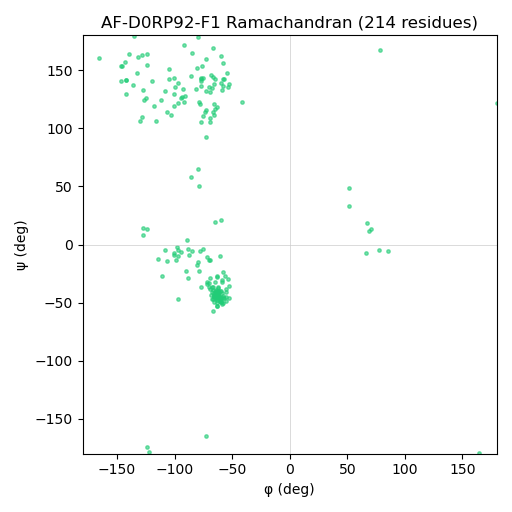C CA . TYR A 1 87 ? -0.964 13.796 -5.772 1.00 63.03 87 TYR A CA 1
ATOM 644 C C . TYR A 1 87 ? -2.202 14.703 -5.955 1.00 63.03 87 TYR A C 1
ATOM 646 O O . TYR A 1 87 ? -3.250 14.422 -5.366 1.00 63.03 87 TYR A O 1
ATOM 654 N N . SER A 1 88 ? -2.098 15.804 -6.707 1.00 68.62 88 SER A N 1
ATOM 655 C CA . SER A 1 88 ? -3.239 16.718 -6.920 1.00 68.62 88 SER A CA 1
ATOM 656 C C . SER A 1 88 ? -4.316 16.143 -7.842 1.00 68.62 88 SER A C 1
ATOM 658 O O . SER A 1 88 ? -5.493 16.446 -7.675 1.00 68.62 88 SER A O 1
ATOM 660 N N . SER A 1 89 ? -3.920 15.321 -8.816 1.00 76.69 89 SER A N 1
ATOM 661 C CA . SER A 1 89 ? -4.826 14.549 -9.674 1.00 76.69 89 SER A CA 1
ATOM 662 C C . SER A 1 89 ? -4.077 13.457 -10.443 1.00 76.69 89 SER A C 1
ATOM 664 O O . SER A 1 89 ? -2.853 13.516 -10.613 1.00 76.69 89 SER A O 1
ATOM 666 N N . CYS A 1 90 ? -4.815 12.466 -10.929 1.00 79.75 90 CYS A N 1
ATOM 667 C CA . CYS A 1 90 ? -4.347 11.503 -11.907 1.00 79.75 90 CYS A CA 1
ATOM 668 C C . CYS A 1 90 ? -4.063 12.210 -13.219 1.00 79.75 90 CYS A C 1
ATOM 670 O O . CYS A 1 90 ? -4.824 13.058 -13.682 1.00 79.75 90 CYS A O 1
ATOM 672 N N . GLY A 1 91 ? -2.950 11.831 -13.846 1.00 82.12 91 GLY A N 1
ATOM 673 C CA . GLY A 1 91 ? -2.711 12.244 -15.216 1.00 82.12 91 GLY A CA 1
ATOM 674 C C . GLY A 1 91 ? -3.723 11.603 -16.162 1.00 82.12 91 GLY A C 1
ATOM 675 O O . GLY A 1 91 ? -4.455 10.682 -15.813 1.00 82.12 91 GLY A O 1
ATOM 676 N N . THR A 1 92 ? -3.737 12.083 -17.397 1.00 87.31 92 THR A N 1
ATOM 677 C CA . THR A 1 92 ? -4.597 11.557 -18.469 1.00 87.31 92 THR A CA 1
ATOM 678 C C . THR A 1 92 ? -3.845 10.625 -19.414 1.00 87.31 92 THR A C 1
ATOM 680 O O . THR A 1 92 ? -4.440 9.997 -20.286 1.00 87.31 92 THR A O 1
ATOM 683 N N . THR A 1 93 ? -2.523 10.525 -19.257 1.00 91.38 93 THR A N 1
ATOM 684 C CA . THR A 1 93 ? -1.680 9.664 -20.087 1.00 91.38 93 THR A CA 1
ATOM 685 C C . THR A 1 93 ? -1.509 8.311 -19.418 1.00 91.38 93 THR A C 1
ATOM 687 O O . THR A 1 93 ? -1.122 8.237 -18.255 1.00 91.38 93 THR A O 1
ATOM 690 N N . ALA A 1 94 ? -1.802 7.232 -20.141 1.00 93.75 94 ALA A N 1
ATOM 691 C CA . ALA A 1 94 ? -1.551 5.881 -19.652 1.00 93.75 94 ALA A CA 1
ATOM 692 C C . ALA A 1 94 ? -0.064 5.697 -19.320 1.00 93.75 94 ALA A C 1
ATOM 694 O O . ALA A 1 94 ? 0.805 6.200 -20.042 1.00 93.75 94 ALA A O 1
ATOM 695 N N . PHE A 1 95 ? 0.223 4.955 -18.251 1.00 94.56 95 PHE A N 1
ATOM 696 C CA . PHE A 1 95 ? 1.569 4.466 -17.983 1.00 94.56 95 PHE A CA 1
ATOM 697 C C . PHE A 1 95 ? 2.030 3.598 -19.158 1.00 94.56 95 PHE A C 1
ATOM 699 O O . PHE A 1 95 ? 1.270 2.737 -19.605 1.00 94.56 95 PHE A O 1
ATOM 706 N N . ASN A 1 96 ? 3.248 3.817 -19.655 1.00 95.50 96 ASN A N 1
ATOM 707 C CA . ASN A 1 96 ? 3.772 3.134 -20.841 1.00 95.50 96 ASN A CA 1
ATOM 708 C C . ASN A 1 96 ? 5.165 2.553 -20.572 1.00 95.50 96 ASN A C 1
ATOM 710 O O . ASN A 1 96 ? 6.133 3.308 -20.516 1.00 95.50 96 ASN A O 1
ATOM 714 N N . ARG A 1 97 ? 5.285 1.232 -20.416 1.00 95.38 97 ARG A N 1
ATOM 715 C CA . ARG A 1 97 ? 6.557 0.553 -20.113 1.00 95.38 97 ARG A CA 1
ATOM 716 C C . ARG A 1 97 ? 7.642 0.946 -21.120 1.00 95.38 97 ARG A C 1
ATOM 718 O O . ARG A 1 97 ? 7.390 1.046 -22.318 1.00 95.38 97 ARG A O 1
ATOM 725 N N . GLY A 1 98 ? 8.860 1.180 -20.633 1.00 94.75 98 GLY A N 1
ATOM 726 C CA . GLY A 1 98 ? 9.998 1.536 -21.485 1.00 94.75 98 GLY A CA 1
ATOM 727 C C . GLY A 1 98 ? 10.016 2.992 -21.971 1.00 94.75 98 GLY A C 1
ATOM 728 O O . GLY A 1 98 ? 10.989 3.401 -22.598 1.00 94.75 98 GLY A O 1
ATOM 729 N N . ASN A 1 99 ? 8.989 3.798 -21.682 1.00 95.31 99 ASN A N 1
ATOM 730 C CA . ASN A 1 99 ? 8.938 5.199 -22.094 1.00 95.31 99 ASN A CA 1
ATOM 731 C C . ASN A 1 99 ? 9.540 6.140 -21.035 1.00 95.31 99 ASN A C 1
ATOM 733 O O . ASN A 1 99 ? 9.108 6.155 -19.885 1.00 95.31 99 ASN A O 1
ATOM 737 N N . SER A 1 100 ? 10.480 6.999 -21.426 1.00 93.19 100 SER A N 1
ATOM 738 C CA . SER A 1 100 ? 11.158 7.915 -20.493 1.00 93.19 100 SER A CA 1
ATOM 739 C C . SER A 1 100 ? 10.283 9.054 -19.947 1.00 93.19 100 SER A C 1
ATOM 741 O O . SER A 1 100 ? 10.684 9.726 -19.002 1.00 93.19 100 SER A O 1
ATOM 743 N N . THR A 1 101 ? 9.102 9.304 -20.521 1.00 91.19 101 THR A N 1
ATOM 744 C CA . THR A 1 101 ? 8.182 10.375 -20.100 1.00 91.19 101 THR A CA 1
ATOM 745 C C . THR A 1 101 ? 7.092 9.864 -19.159 1.00 91.19 101 THR A C 1
ATOM 747 O O . THR A 1 101 ? 6.827 10.485 -18.130 1.00 91.19 101 THR A O 1
ATOM 750 N N . ASN A 1 102 ? 6.449 8.743 -19.494 1.00 92.12 102 ASN A N 1
ATOM 751 C CA . ASN A 1 102 ? 5.302 8.197 -18.753 1.00 92.12 102 ASN A CA 1
ATOM 752 C C . ASN A 1 102 ? 5.466 6.722 -18.340 1.00 92.12 102 ASN A C 1
ATOM 754 O O . ASN A 1 102 ? 4.494 6.087 -17.940 1.00 92.12 102 ASN A O 1
ATOM 758 N N . GLY A 1 103 ? 6.685 6.188 -18.414 1.00 93.56 103 GLY A N 1
ATOM 759 C CA . GLY A 1 103 ? 7.031 4.792 -18.133 1.00 93.56 103 GLY A CA 1
ATOM 760 C C . GLY A 1 103 ? 8.108 4.585 -17.080 1.00 93.56 103 GLY A C 1
ATOM 761 O O . GLY A 1 103 ? 8.669 3.495 -17.000 1.00 93.56 103 GLY A O 1
ATOM 762 N N . THR A 1 104 ? 8.456 5.624 -16.322 1.00 93.31 104 THR A N 1
ATOM 763 C CA . THR A 1 104 ? 9.537 5.550 -15.333 1.00 93.31 104 THR A CA 1
ATOM 764 C C . THR A 1 104 ? 9.057 4.989 -13.995 1.00 93.31 104 THR A C 1
ATOM 766 O O . THR A 1 104 ? 7.856 4.976 -13.713 1.00 93.31 104 THR A O 1
ATOM 769 N N . ILE A 1 105 ? 9.987 4.577 -13.130 1.00 92.12 105 ILE A N 1
ATOM 770 C CA . ILE A 1 105 ? 9.690 4.119 -11.761 1.00 92.12 105 ILE A CA 1
ATOM 771 C C . ILE A 1 105 ? 8.861 5.161 -11.004 1.00 92.12 105 ILE A C 1
ATOM 773 O O . ILE A 1 105 ? 7.830 4.822 -10.420 1.00 92.12 105 ILE A O 1
ATOM 777 N N . GLN A 1 106 ? 9.247 6.437 -11.075 1.00 90.25 106 GLN A N 1
ATOM 778 C CA . GLN A 1 106 ? 8.502 7.532 -10.454 1.00 90.25 106 GLN A CA 1
ATOM 779 C C . GLN A 1 106 ? 7.045 7.569 -10.929 1.00 90.25 106 GLN A C 1
ATOM 781 O O . GLN A 1 106 ? 6.115 7.688 -10.126 1.00 90.25 106 GLN A O 1
ATOM 786 N N . LYS A 1 107 ? 6.838 7.431 -12.245 1.00 90.44 107 LYS A N 1
ATOM 787 C CA . LYS A 1 107 ? 5.504 7.445 -12.851 1.00 90.44 107 LYS A CA 1
ATOM 788 C C . LYS A 1 107 ? 4.692 6.221 -12.449 1.00 90.44 107 LYS A C 1
ATOM 790 O O . LYS A 1 107 ? 3.504 6.379 -12.200 1.00 90.44 107 LYS A O 1
ATOM 795 N N . LEU A 1 108 ? 5.312 5.047 -12.313 1.00 92.25 108 LEU A N 1
ATOM 796 C CA . LEU A 1 108 ? 4.647 3.840 -11.819 1.00 92.25 108 LEU A CA 1
ATOM 797 C C . LEU A 1 108 ? 4.163 4.023 -10.375 1.00 92.25 108 LEU A C 1
ATOM 799 O O . LEU A 1 108 ? 2.980 3.827 -10.099 1.00 92.25 108 LEU A O 1
ATOM 803 N N . LYS A 1 109 ? 5.052 4.435 -9.458 1.00 91.31 109 LYS A N 1
ATOM 804 C CA . LYS A 1 109 ? 4.702 4.654 -8.041 1.00 91.31 109 LYS A CA 1
ATOM 805 C C . LYS A 1 109 ? 3.564 5.664 -7.906 1.00 91.31 109 LYS A C 1
ATOM 807 O O . LYS A 1 109 ? 2.588 5.412 -7.199 1.00 91.31 109 LYS A O 1
ATOM 812 N N . GLY A 1 110 ? 3.674 6.777 -8.631 1.00 88.62 110 GLY A N 1
ATOM 813 C CA . GLY A 1 110 ? 2.659 7.820 -8.679 1.00 88.62 110 GLY A CA 1
ATOM 814 C C . GLY A 1 110 ? 1.332 7.351 -9.275 1.00 88.62 110 GLY A C 1
ATOM 815 O O . GLY A 1 110 ? 0.285 7.616 -8.697 1.00 88.62 110 GLY A O 1
ATOM 816 N N . ALA A 1 111 ? 1.358 6.609 -10.384 1.00 90.50 111 ALA A N 1
ATOM 817 C CA . ALA A 1 111 ? 0.155 6.090 -11.032 1.00 90.50 111 ALA A CA 1
ATOM 818 C C . ALA A 1 111 ? -0.600 5.100 -10.140 1.00 90.50 111 ALA A C 1
ATOM 820 O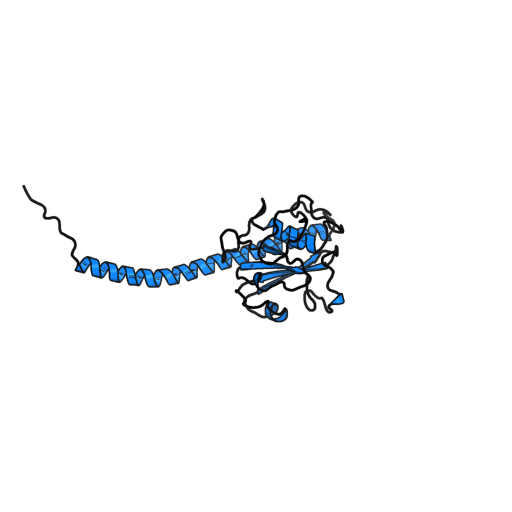 O . ALA A 1 111 ? -1.826 5.153 -10.068 1.00 90.50 111 ALA A O 1
ATOM 821 N N . VAL A 1 112 ? 0.116 4.224 -9.426 1.00 91.94 112 VAL A N 1
ATOM 822 C CA . VAL A 1 112 ? -0.510 3.293 -8.478 1.00 91.94 112 VAL A CA 1
ATOM 823 C C . VAL A 1 112 ? -1.099 4.054 -7.292 1.00 91.94 112 VAL A C 1
ATOM 825 O O . VAL A 1 112 ? -2.252 3.820 -6.933 1.00 91.94 112 VAL A O 1
ATOM 828 N N . ALA A 1 113 ? -0.346 4.989 -6.701 1.00 90.06 113 ALA A N 1
ATOM 829 C CA . ALA A 1 113 ? -0.882 5.851 -5.649 1.00 90.06 113 ALA A CA 1
ATOM 830 C C . ALA A 1 113 ? -2.145 6.579 -6.130 1.00 90.06 113 ALA A C 1
ATOM 832 O O . ALA A 1 113 ? -3.129 6.657 -5.397 1.00 90.06 113 ALA A O 1
ATOM 833 N N . CYS A 1 114 ? -2.149 7.008 -7.394 1.00 87.94 114 CYS A N 1
ATOM 834 C CA . CYS A 1 114 ? -3.292 7.643 -8.015 1.00 87.94 114 CYS A CA 1
ATOM 835 C C . CYS A 1 114 ? -4.513 6.738 -8.124 1.00 87.94 114 CYS A C 1
ATOM 837 O O . CYS A 1 114 ? -5.579 7.061 -7.607 1.00 87.94 114 CYS A O 1
ATOM 839 N N . HIS A 1 115 ? -4.326 5.559 -8.710 1.00 90.56 115 HIS A N 1
ATOM 840 C CA . HIS A 1 115 ? -5.377 4.573 -8.924 1.00 90.56 115 HIS A CA 1
ATOM 841 C C . HIS A 1 115 ? -6.154 4.231 -7.640 1.00 90.56 115 HIS A C 1
ATOM 843 O O . HIS A 1 115 ? -7.367 4.016 -7.674 1.00 90.56 115 HIS A O 1
ATOM 849 N N . PHE A 1 116 ? -5.469 4.210 -6.494 1.00 90.81 116 PHE A N 1
ATOM 850 C CA . PHE A 1 116 ? -6.073 3.898 -5.198 1.00 90.81 116 PHE A CA 1
ATOM 851 C C . PHE A 1 116 ? -6.390 5.110 -4.323 1.00 90.81 116 PHE A C 1
ATOM 853 O O . PHE A 1 116 ? -7.019 4.934 -3.282 1.00 90.81 116 PHE A O 1
ATOM 860 N N . GLY A 1 117 ? -5.960 6.317 -4.676 1.00 84.44 117 GLY A N 1
ATOM 861 C CA . GLY A 1 117 ? -6.234 7.485 -3.842 1.00 84.44 117 GLY A CA 1
ATOM 862 C C . GLY A 1 117 ? -7.649 8.037 -4.034 1.00 84.44 117 GLY A C 1
ATOM 863 O O . GLY A 1 117 ? -8.479 7.493 -4.763 1.00 84.44 117 GLY A O 1
ATOM 864 N N . THR A 1 118 ? -7.957 9.080 -3.272 1.00 80.00 118 THR A N 1
ATOM 865 C CA . THR A 1 118 ? -9.321 9.579 -3.053 1.00 80.00 118 THR A CA 1
ATOM 866 C C . THR A 1 118 ? -9.691 10.783 -3.913 1.00 80.00 118 THR A C 1
ATOM 868 O O . THR A 1 118 ? -10.875 11.118 -3.986 1.00 80.00 118 THR A O 1
ATOM 871 N N . GLN A 1 119 ? -8.698 11.409 -4.550 1.00 75.69 119 GLN A N 1
ATOM 872 C CA . GLN A 1 119 ? -8.822 12.656 -5.300 1.00 75.69 119 GLN A CA 1
ATOM 873 C C . GLN A 1 119 ? -9.578 12.470 -6.624 1.00 75.69 119 GLN A C 1
ATOM 875 O O . GLN A 1 119 ? -10.365 13.337 -6.991 1.00 75.69 119 GLN A O 1
ATOM 880 N N . ASP A 1 120 ? -9.429 11.316 -7.284 1.00 71.50 120 ASP A N 1
ATOM 881 C CA . ASP A 1 120 ? -10.042 11.033 -8.589 1.00 71.50 120 ASP A CA 1
ATOM 882 C C . ASP A 1 120 ? -10.948 9.792 -8.572 1.00 71.50 120 ASP A C 1
ATOM 884 O O . ASP A 1 120 ? -11.163 9.153 -7.541 1.00 71.50 120 ASP A O 1
ATOM 888 N N . GLY A 1 121 ? -11.518 9.440 -9.730 1.00 63.53 121 GLY A N 1
ATOM 889 C CA . GLY A 1 121 ? -12.431 8.303 -9.937 1.00 63.53 121 GLY A CA 1
ATOM 890 C C . GLY A 1 121 ? -11.837 6.899 -9.730 1.00 63.53 121 GLY A C 1
ATOM 891 O O . GLY A 1 121 ? -12.408 5.938 -10.238 1.00 63.53 121 GLY A O 1
ATOM 892 N N . GLY A 1 122 ? -10.708 6.775 -9.025 1.00 71.81 122 GLY A N 1
ATOM 893 C CA . GLY A 1 122 ? -10.077 5.506 -8.658 1.00 71.81 122 GLY A CA 1
ATOM 894 C C . GLY A 1 122 ? -10.825 4.738 -7.559 1.00 71.81 122 GLY A C 1
ATOM 895 O O . GLY A 1 122 ? -11.976 5.028 -7.235 1.00 71.81 122 GLY A O 1
ATOM 896 N N . LEU A 1 123 ? -10.160 3.750 -6.951 1.00 82.62 123 LEU A N 1
ATOM 897 C CA . LEU A 1 123 ? -10.754 2.855 -5.941 1.00 82.62 123 LEU A CA 1
ATOM 898 C C . LEU A 1 123 ? -10.879 3.475 -4.533 1.00 82.62 123 LEU A C 1
ATOM 900 O O . LEU A 1 123 ? -11.491 2.871 -3.652 1.00 82.62 123 LEU A O 1
ATOM 904 N N . LYS A 1 124 ? -10.348 4.688 -4.315 1.00 87.00 124 LYS A N 1
ATOM 905 C CA . LYS A 1 124 ? -10.542 5.520 -3.107 1.00 87.00 124 LYS A CA 1
ATOM 906 C C . LYS A 1 124 ? -10.262 4.807 -1.785 1.00 87.00 124 LYS A C 1
ATOM 908 O O . LYS A 1 124 ? -11.039 4.898 -0.830 1.00 87.00 124 LYS A O 1
ATOM 913 N N . PHE A 1 125 ? -9.125 4.128 -1.696 1.00 91.31 125 PHE A N 1
ATOM 914 C CA . PHE A 1 125 ? -8.661 3.524 -0.456 1.00 91.31 125 PHE A CA 1
ATOM 915 C C . PHE A 1 125 ? -8.266 4.616 0.538 1.00 91.31 125 PHE A C 1
ATOM 917 O O . PHE A 1 125 ? -7.223 5.261 0.429 1.00 91.31 125 PHE A O 1
ATOM 924 N N . LYS A 1 126 ? -9.127 4.808 1.536 1.00 90.69 126 LYS A N 1
ATOM 925 C CA . LYS A 1 126 ? -8.917 5.716 2.666 1.00 90.69 126 LYS A CA 1
ATOM 926 C C . LYS A 1 126 ? -8.129 5.020 3.763 1.00 90.69 126 LYS A C 1
ATOM 928 O O . LYS A 1 126 ? -8.327 3.830 4.005 1.00 90.69 126 LYS A O 1
ATOM 933 N N . ASN A 1 127 ? -7.280 5.766 4.462 1.00 91.94 127 ASN A N 1
ATOM 934 C CA . ASN A 1 127 ? -6.617 5.262 5.656 1.00 91.94 127 ASN A CA 1
ATOM 935 C C . ASN A 1 127 ? -7.646 5.184 6.808 1.00 91.94 127 ASN A C 1
ATOM 937 O O . ASN A 1 127 ? -8.134 6.224 7.259 1.00 91.94 127 ASN A O 1
ATOM 941 N N . PRO A 1 128 ? -7.964 3.982 7.326 1.00 93.44 128 PRO A N 1
ATOM 942 C CA . PRO A 1 128 ? -9.012 3.802 8.331 1.00 93.44 128 PRO A CA 1
ATOM 943 C C . PRO A 1 128 ? -8.637 4.331 9.731 1.00 93.44 128 PRO A C 1
ATOM 945 O O . PRO A 1 128 ? -9.503 4.443 10.601 1.00 93.44 128 PRO A O 1
ATOM 948 N N . PHE A 1 129 ? -7.369 4.686 9.961 1.00 93.25 129 PHE A N 1
ATOM 949 C CA . PHE A 1 129 ? -6.868 5.271 11.213 1.00 93.25 129 PHE A CA 1
ATOM 950 C C . PHE A 1 129 ? -6.744 6.798 11.163 1.00 93.25 129 PHE A C 1
ATOM 952 O O . PHE A 1 129 ? -6.351 7.416 12.154 1.00 93.25 129 PHE A O 1
ATOM 959 N N . LYS A 1 130 ? -7.049 7.417 10.019 1.00 90.12 130 LYS A N 1
ATOM 960 C CA . LYS A 1 130 ? -6.931 8.862 9.802 1.00 90.12 130 LYS A CA 1
ATOM 961 C C . LYS A 1 130 ? -8.265 9.458 9.359 1.00 90.12 130 LYS A C 1
ATOM 963 O O . LYS A 1 130 ? -9.305 8.804 9.395 1.00 90.12 130 LYS A O 1
ATOM 968 N N . SER A 1 131 ? -8.246 10.747 9.024 1.00 80.25 131 SER A N 1
ATOM 969 C CA . SER A 1 131 ? -9.434 11.454 8.549 1.00 80.25 131 SER A CA 1
ATOM 970 C C . SER A 1 131 ? -10.012 10.787 7.293 1.00 80.25 131 SER A C 1
ATOM 972 O O . SER A 1 131 ? -9.288 10.159 6.523 1.00 80.25 131 SER A O 1
ATOM 974 N N . SER A 1 132 ? -11.308 10.988 7.037 1.00 74.25 132 SER A N 1
ATOM 975 C CA . SER A 1 132 ? -12.023 10.390 5.894 1.00 74.25 132 SER A CA 1
ATOM 976 C C . SER A 1 132 ? -11.464 10.782 4.512 1.00 74.25 132 SER A C 1
ATOM 978 O O . SER A 1 132 ? -11.877 10.207 3.509 1.00 74.25 132 SER A O 1
ATOM 980 N N . GLN A 1 133 ? -10.546 11.748 4.428 1.00 78.31 133 GLN A N 1
ATOM 981 C CA . GLN A 1 133 ? -9.928 12.196 3.173 1.00 78.31 133 GLN A CA 1
ATOM 982 C C . GLN A 1 133 ? -8.463 11.759 3.034 1.00 78.31 133 GLN A C 1
ATOM 984 O O . GLN A 1 133 ? -7.839 11.994 2.007 1.00 78.31 133 GLN A O 1
ATOM 989 N N . THR A 1 134 ? -7.887 11.127 4.057 1.00 85.25 134 THR A N 1
ATOM 990 C CA . THR A 1 134 ? -6.489 10.704 4.012 1.00 85.25 134 THR A CA 1
ATOM 991 C C . THR A 1 134 ? -6.359 9.432 3.175 1.00 85.25 134 THR A C 1
ATOM 993 O O . THR A 1 134 ? -6.948 8.404 3.512 1.00 85.25 134 THR A O 1
ATOM 996 N N . ASN A 1 135 ? -5.566 9.488 2.105 1.00 87.94 135 ASN A N 1
ATOM 997 C CA . ASN A 1 135 ? -5.239 8.323 1.282 1.00 87.94 135 ASN A CA 1
ATOM 998 C C . ASN A 1 135 ? -4.534 7.236 2.103 1.00 87.94 135 ASN A C 1
ATOM 1000 O O . ASN A 1 135 ? -3.655 7.530 2.913 1.00 87.94 135 ASN A O 1
ATOM 1004 N N . ALA A 1 136 ? -4.893 5.974 1.867 1.00 91.38 136 ALA A N 1
ATOM 1005 C CA . ALA A 1 136 ? -4.137 4.836 2.379 1.00 91.38 136 ALA A CA 1
ATOM 1006 C C . ALA A 1 136 ? -2.864 4.603 1.563 1.00 91.38 136 ALA A C 1
ATOM 1008 O O . ALA A 1 136 ? -1.851 4.232 2.137 1.00 91.38 136 ALA A O 1
ATOM 1009 N N . VAL A 1 137 ? -2.906 4.817 0.245 1.00 91.25 137 VAL A N 1
ATOM 1010 C CA . VAL A 1 137 ? -1.785 4.531 -0.659 1.00 91.25 137 VAL A CA 1
ATOM 1011 C C . VAL A 1 137 ? -1.036 5.811 -0.998 1.00 91.25 137 VAL A C 1
ATOM 1013 O O . VAL A 1 137 ? -1.638 6.801 -1.408 1.00 91.25 137 VAL A O 1
ATOM 1016 N N . VAL A 1 138 ? 0.283 5.782 -0.833 1.00 89.00 138 VAL A N 1
ATOM 1017 C CA . VAL A 1 138 ? 1.185 6.901 -1.116 1.00 89.00 138 VAL A CA 1
ATOM 1018 C C . VAL A 1 138 ? 2.413 6.389 -1.862 1.00 89.00 138 VAL A C 1
ATOM 1020 O O . VAL A 1 138 ? 2.955 5.343 -1.516 1.00 89.00 138 VAL A O 1
ATOM 1023 N N . GLY A 1 139 ? 2.855 7.107 -2.890 1.00 87.38 139 GLY A N 1
ATOM 1024 C CA . GLY A 1 139 ? 4.134 6.857 -3.557 1.00 87.38 139 GLY A CA 1
ATOM 1025 C C . GLY A 1 139 ? 5.179 7.849 -3.060 1.00 87.38 139 GLY A C 1
ATOM 1026 O O . GLY A 1 139 ? 4.806 8.991 -2.824 1.00 87.38 139 GLY A O 1
ATOM 1027 N N . THR A 1 140 ? 6.444 7.452 -2.895 1.00 85.19 140 THR A N 1
ATOM 1028 C CA . THR A 1 140 ? 7.552 8.407 -2.692 1.00 85.19 140 THR A CA 1
ATOM 1029 C C . THR A 1 140 ? 7.995 9.000 -4.029 1.00 85.19 140 THR A C 1
ATOM 1031 O O . THR A 1 140 ? 7.864 8.347 -5.065 1.00 85.19 140 THR A O 1
ATOM 1034 N N . ASP A 1 141 ? 8.528 10.217 -4.032 1.00 76.81 141 ASP A N 1
ATOM 1035 C CA . ASP A 1 141 ? 9.119 10.876 -5.205 1.00 76.81 141 ASP A CA 1
ATOM 1036 C C . ASP A 1 141 ? 10.645 10.734 -5.271 1.00 76.81 141 ASP A C 1
ATOM 1038 O O . ASP A 1 141 ? 11.250 11.136 -6.264 1.00 76.81 141 ASP A O 1
ATOM 1042 N N . ASP A 1 142 ? 11.249 10.135 -4.246 1.00 76.19 142 ASP A N 1
ATOM 1043 C CA . ASP A 1 142 ? 12.686 10.016 -4.074 1.00 76.19 142 ASP A CA 1
ATOM 1044 C C . ASP A 1 142 ? 13.172 8.565 -3.903 1.00 76.19 142 ASP A C 1
ATOM 1046 O O . ASP A 1 142 ? 12.427 7.636 -3.558 1.00 76.19 142 ASP A O 1
ATOM 1050 N N . ASN A 1 143 ? 14.487 8.409 -4.087 1.00 80.00 143 ASN A N 1
ATOM 1051 C CA . ASN A 1 143 ? 15.247 7.198 -3.790 1.00 80.00 143 ASN A CA 1
ATOM 1052 C C . ASN A 1 143 ? 15.535 7.085 -2.285 1.00 80.00 143 ASN A C 1
ATOM 1054 O O . ASN A 1 143 ? 16.679 6.879 -1.884 1.00 80.00 143 ASN A O 1
ATOM 1058 N N . SER A 1 144 ? 14.515 7.223 -1.437 1.00 84.12 144 SER A N 1
ATOM 1059 C CA . SER A 1 144 ? 14.657 7.053 0.008 1.00 84.12 144 SER A CA 1
ATOM 1060 C C . SER A 1 144 ? 13.527 6.210 0.604 1.00 84.12 144 SER A C 1
ATOM 1062 O O . SER A 1 144 ? 12.624 5.721 -0.080 1.00 84.12 144 SER A O 1
ATOM 1064 N N . VAL A 1 145 ? 13.587 5.997 1.920 1.00 85.38 145 VAL A N 1
ATOM 1065 C CA . VAL A 1 145 ? 12.481 5.396 2.677 1.00 85.38 145 VAL A CA 1
ATOM 1066 C C . VAL A 1 145 ? 11.318 6.379 2.895 1.00 85.38 145 VAL A C 1
ATOM 1068 O O . VAL A 1 145 ? 10.281 5.981 3.419 1.00 85.38 145 VAL A O 1
ATOM 1071 N N . GLY A 1 146 ? 11.455 7.634 2.473 1.00 85.50 146 GLY A N 1
ATOM 1072 C CA . GLY A 1 146 ? 10.478 8.699 2.657 1.00 85.50 146 GLY A CA 1
ATOM 1073 C C . GLY A 1 146 ? 10.492 9.308 4.068 1.00 85.50 146 GLY A C 1
ATOM 1074 O O . GLY A 1 146 ? 11.101 8.765 4.997 1.00 85.50 146 GLY A O 1
ATOM 1075 N N . PRO A 1 147 ? 9.817 10.454 4.257 1.00 87.19 147 PRO A N 1
ATOM 1076 C CA . PRO A 1 147 ? 9.778 11.156 5.535 1.00 87.19 147 PRO A CA 1
ATOM 1077 C C . PRO A 1 147 ? 8.899 10.440 6.569 1.00 87.19 147 PRO A C 1
ATOM 1079 O O . PRO A 1 147 ? 7.968 9.706 6.235 1.00 87.19 147 PRO A O 1
ATOM 1082 N N . VAL A 1 148 ? 9.127 10.742 7.853 1.00 87.56 148 VAL A N 1
ATOM 1083 C CA . VAL A 1 148 ? 8.348 10.200 8.989 1.00 87.56 148 VAL A CA 1
ATOM 1084 C C . VAL A 1 148 ? 6.834 10.407 8.850 1.00 87.56 148 VAL A C 1
ATOM 1086 O O . VAL A 1 148 ? 6.053 9.573 9.303 1.00 87.56 148 VAL A O 1
ATOM 1089 N N . ALA A 1 149 ? 6.401 11.476 8.175 1.00 87.00 149 ALA A N 1
ATOM 1090 C CA . ALA A 1 149 ? 4.987 11.783 7.958 1.00 87.00 149 ALA A CA 1
ATOM 1091 C C . ALA A 1 149 ? 4.221 10.656 7.237 1.00 87.00 149 ALA A C 1
ATOM 1093 O O . ALA A 1 149 ? 3.011 10.530 7.414 1.00 87.00 149 ALA A O 1
ATOM 1094 N N . LEU A 1 150 ? 4.917 9.803 6.474 1.00 87.06 150 LEU A N 1
ATOM 1095 C CA . LEU A 1 150 ? 4.316 8.646 5.808 1.00 87.06 150 LEU A CA 1
ATOM 1096 C C . LEU A 1 150 ? 4.091 7.448 6.735 1.00 87.06 150 LEU A C 1
ATOM 1098 O O . LEU A 1 150 ? 3.225 6.614 6.470 1.00 87.06 150 LEU A O 1
ATOM 1102 N N . TYR A 1 151 ? 4.830 7.369 7.839 1.00 90.00 151 TYR A N 1
ATOM 1103 C CA . TYR A 1 151 ? 4.830 6.235 8.758 1.00 90.00 151 TYR A CA 1
ATOM 1104 C C . TYR A 1 151 ? 3.713 6.356 9.794 1.00 90.00 151 TYR A C 1
ATOM 1106 O O . TYR A 1 151 ? 3.925 6.387 11.004 1.00 90.00 151 TYR A O 1
ATOM 1114 N N . GLN A 1 152 ? 2.490 6.450 9.284 1.00 91.31 152 GLN A N 1
ATOM 1115 C CA . GLN A 1 152 ? 1.259 6.421 10.059 1.00 91.31 152 GLN A CA 1
ATOM 1116 C C . GLN A 1 152 ? 0.586 5.058 9.883 1.00 91.31 152 GLN A C 1
ATOM 1118 O O . GLN A 1 152 ? 0.589 4.494 8.789 1.00 91.31 152 GLN A O 1
ATOM 1123 N N . LYS A 1 153 ? -0.022 4.532 10.948 1.00 92.94 153 LYS A N 1
ATOM 1124 C CA . LYS A 1 153 ? -0.734 3.250 10.924 1.00 92.94 153 LYS A CA 1
ATOM 1125 C C . LYS A 1 153 ? -1.784 3.241 9.806 1.00 92.94 153 LYS A C 1
ATOM 1127 O O . LYS A 1 153 ? -2.508 4.219 9.619 1.00 92.94 153 LYS A O 1
ATOM 1132 N N . GLY A 1 154 ? -1.848 2.145 9.055 1.00 93.19 154 GLY A N 1
ATOM 1133 C CA . GLY A 1 154 ? -2.744 1.955 7.916 1.00 93.19 154 GLY A CA 1
ATOM 1134 C C . GLY A 1 154 ? -2.232 2.486 6.576 1.00 93.19 154 GLY A C 1
ATOM 1135 O O . GLY A 1 154 ? -2.895 2.261 5.565 1.00 93.19 154 GLY A O 1
ATOM 1136 N N . THR A 1 155 ? -1.090 3.180 6.543 1.00 93.00 155 THR A N 1
ATOM 1137 C CA . THR A 1 155 ? -0.509 3.688 5.294 1.00 93.00 155 THR A CA 1
ATOM 1138 C C . THR A 1 155 ? 0.180 2.567 4.511 1.00 93.00 155 THR A C 1
ATOM 1140 O O . THR A 1 155 ? 0.810 1.677 5.080 1.00 93.00 155 THR A O 1
ATOM 1143 N N . ILE A 1 156 ? 0.069 2.623 3.189 1.00 94.44 156 ILE A N 1
ATOM 1144 C CA . ILE A 1 156 ? 0.709 1.747 2.213 1.00 94.44 156 ILE A CA 1
ATOM 1145 C C . ILE A 1 156 ? 1.650 2.622 1.387 1.00 94.44 156 ILE A C 1
ATOM 1147 O O . ILE A 1 156 ? 1.210 3.419 0.560 1.00 94.44 156 ILE A O 1
ATOM 1151 N N . ILE A 1 157 ? 2.946 2.487 1.639 1.00 92.44 157 ILE A N 1
ATOM 1152 C CA . ILE A 1 157 ? 4.002 3.264 0.995 1.00 92.44 157 ILE A CA 1
ATOM 1153 C C . ILE A 1 157 ? 4.536 2.472 -0.192 1.00 92.44 157 ILE A C 1
ATOM 1155 O O . ILE A 1 157 ? 4.967 1.333 -0.038 1.00 92.44 157 ILE A O 1
ATOM 1159 N N . ILE A 1 158 ? 4.555 3.083 -1.368 1.00 92.38 158 ILE A N 1
ATOM 1160 C CA . ILE A 1 158 ? 5.199 2.556 -2.565 1.00 92.38 158 ILE A CA 1
ATOM 1161 C C . ILE A 1 158 ? 6.462 3.373 -2.778 1.00 92.38 158 ILE A C 1
ATOM 1163 O O . ILE A 1 158 ? 6.405 4.569 -3.058 1.00 92.38 158 ILE A O 1
ATOM 1167 N N . ARG A 1 159 ? 7.614 2.733 -2.638 1.00 91.62 159 ARG A N 1
ATOM 1168 C CA . ARG A 1 159 ? 8.910 3.393 -2.781 1.00 91.62 159 ARG A CA 1
ATOM 1169 C C . ARG A 1 159 ? 9.818 2.598 -3.689 1.00 91.62 159 ARG A C 1
ATOM 1171 O O . ARG A 1 159 ? 9.611 1.404 -3.910 1.00 91.62 159 ARG A O 1
ATOM 1178 N N . GLN A 1 160 ? 10.839 3.262 -4.201 1.00 90.88 160 GLN A N 1
ATOM 1179 C CA . GLN A 1 160 ? 11.892 2.560 -4.900 1.00 90.88 160 GLN A CA 1
ATOM 1180 C C . GLN A 1 160 ? 12.669 1.670 -3.922 1.00 90.88 160 GLN A C 1
ATOM 1182 O O . GLN A 1 160 ? 12.840 2.016 -2.742 1.00 90.88 160 GLN A O 1
ATOM 1187 N N . SER A 1 161 ? 13.108 0.505 -4.403 1.00 93.38 161 SER A N 1
ATOM 1188 C CA . SER A 1 161 ? 13.879 -0.396 -3.571 1.00 93.38 161 SER A CA 1
ATOM 1189 C C . SER A 1 161 ? 15.251 0.192 -3.229 1.00 93.38 161 SER A C 1
ATOM 1191 O O . SER A 1 161 ? 15.929 0.730 -4.098 1.00 93.38 161 SER A O 1
ATOM 1193 N N . GLN A 1 162 ? 15.646 0.099 -1.964 1.00 92.19 162 GLN A N 1
ATOM 1194 C CA . GLN A 1 162 ? 16.872 0.668 -1.400 1.00 92.19 162 GLN A CA 1
ATOM 1195 C C . GLN A 1 162 ? 18.047 -0.325 -1.437 1.00 92.19 162 GLN A C 1
ATOM 1197 O O . GLN A 1 162 ? 17.880 -1.507 -1.737 1.00 92.19 162 GLN A O 1
ATOM 1202 N N . ASN A 1 163 ? 19.254 0.146 -1.109 1.00 90.88 163 ASN A N 1
ATOM 1203 C CA . ASN A 1 163 ? 20.393 -0.748 -0.891 1.00 90.88 163 ASN A CA 1
ATOM 1204 C C . ASN A 1 163 ? 20.057 -1.771 0.208 1.00 90.88 163 ASN A C 1
ATOM 1206 O O . ASN A 1 163 ? 19.416 -1.400 1.184 1.00 90.88 163 ASN A O 1
ATOM 1210 N N . THR A 1 164 ? 20.518 -3.013 0.045 1.00 89.12 164 THR A N 1
ATOM 1211 C CA . THR A 1 164 ? 20.291 -4.169 0.934 1.00 89.12 164 THR A CA 1
ATOM 1212 C C . THR A 1 164 ? 18.868 -4.736 0.987 1.00 89.12 164 THR A C 1
ATOM 1214 O O . THR A 1 164 ? 18.595 -5.616 1.803 1.00 89.12 164 THR A O 1
ATOM 1217 N N . GLU A 1 165 ? 17.970 -4.338 0.081 1.00 89.69 165 GLU A N 1
ATOM 1218 C CA . GLU A 1 165 ? 16.652 -4.967 -0.080 1.00 89.69 165 GLU A CA 1
ATOM 1219 C C . GLU A 1 165 ? 16.364 -5.379 -1.529 1.00 89.69 165 GLU A C 1
ATOM 1221 O O . GLU A 1 165 ? 17.030 -4.941 -2.462 1.00 89.69 165 GLU A O 1
ATOM 1226 N N . ASN A 1 166 ? 15.376 -6.258 -1.736 1.00 91.44 166 ASN A N 1
ATOM 1227 C CA . ASN A 1 166 ? 14.985 -6.742 -3.069 1.00 91.44 166 ASN A CA 1
ATOM 1228 C C . ASN A 1 166 ? 16.174 -7.288 -3.909 1.00 91.44 166 ASN A C 1
ATOM 1230 O O . ASN A 1 166 ? 16.244 -7.132 -5.130 1.00 91.44 166 ASN A O 1
ATOM 1234 N N . GLY A 1 167 ? 17.169 -7.892 -3.248 1.00 90.31 167 GLY A N 1
ATOM 1235 C CA . GLY A 1 167 ? 18.390 -8.399 -3.888 1.00 90.31 167 GLY A CA 1
ATOM 1236 C C . GLY A 1 167 ? 19.361 -7.320 -4.392 1.00 90.31 167 GLY A C 1
ATOM 1237 O O . GLY A 1 167 ? 20.258 -7.638 -5.168 1.00 90.31 167 GLY A O 1
ATOM 1238 N N . ILE A 1 168 ? 19.185 -6.057 -3.996 1.00 91.44 168 ILE A N 1
ATOM 1239 C CA . ILE A 1 168 ? 20.137 -4.967 -4.238 1.00 91.44 168 ILE A CA 1
ATOM 1240 C C . ILE A 1 168 ? 21.268 -5.094 -3.214 1.00 91.44 168 ILE A C 1
ATOM 1242 O O . ILE A 1 168 ? 21.027 -5.090 -2.010 1.00 91.44 168 ILE A O 1
ATOM 1246 N N . THR A 1 169 ? 22.505 -5.215 -3.691 1.00 92.19 169 THR A N 1
ATOM 1247 C CA . THR A 1 169 ? 23.693 -5.454 -2.846 1.00 92.19 169 THR A CA 1
ATOM 1248 C C . THR A 1 169 ? 24.596 -4.232 -2.700 1.00 92.19 169 THR A C 1
ATOM 1250 O O . THR A 1 169 ? 25.457 -4.204 -1.822 1.00 92.19 169 THR A O 1
ATOM 1253 N N . SER A 1 170 ? 24.407 -3.213 -3.542 1.00 90.00 170 SER A N 1
ATOM 1254 C CA . SER A 1 170 ? 25.137 -1.950 -3.460 1.00 90.00 170 SER A CA 1
ATOM 1255 C C . SER A 1 170 ? 24.265 -0.763 -3.867 1.00 90.00 170 SER A C 1
ATOM 1257 O O . SER A 1 170 ? 23.336 -0.890 -4.665 1.00 90.00 170 SER A O 1
ATOM 1259 N N . ALA A 1 171 ? 24.587 0.426 -3.348 1.00 86.69 171 ALA A N 1
ATOM 1260 C CA . ALA A 1 171 ? 23.834 1.649 -3.638 1.00 86.69 171 ALA A CA 1
ATOM 1261 C C . ALA A 1 171 ? 23.788 1.991 -5.140 1.00 86.69 171 ALA A C 1
ATOM 1263 O O . ALA A 1 171 ? 22.787 2.515 -5.611 1.00 86.69 171 ALA A O 1
ATOM 1264 N N . GLY A 1 172 ? 24.826 1.636 -5.908 1.00 87.62 172 GLY A N 1
ATOM 1265 C CA . GLY A 1 172 ? 24.865 1.853 -7.359 1.00 87.62 172 GLY A CA 1
ATOM 1266 C C . GLY A 1 172 ? 23.898 0.976 -8.166 1.00 87.62 172 GLY A C 1
ATOM 1267 O O . GLY A 1 172 ? 23.676 1.252 -9.339 1.00 87.62 172 GLY A O 1
ATOM 1268 N N . GLN A 1 173 ? 23.317 -0.067 -7.561 1.00 89.62 173 GLN A N 1
ATOM 1269 C CA . GLN A 1 173 ? 22.289 -0.911 -8.186 1.00 89.62 173 GLN A CA 1
ATOM 1270 C C . GLN A 1 173 ? 20.865 -0.370 -7.982 1.00 89.62 173 GLN A C 1
ATOM 1272 O O . GLN A 1 173 ? 19.920 -0.888 -8.578 1.00 89.62 173 GLN A O 1
ATOM 1277 N N . VAL A 1 174 ? 20.689 0.658 -7.146 1.00 91.94 174 VAL A N 1
ATOM 1278 C CA . VAL A 1 174 ? 19.408 1.353 -7.016 1.00 91.94 174 VAL A CA 1
ATOM 1279 C C . VAL A 1 174 ? 19.216 2.201 -8.271 1.00 91.94 174 VAL A C 1
ATOM 1281 O O . VAL A 1 174 ? 19.977 3.133 -8.518 1.00 91.94 174 VAL A O 1
ATOM 1284 N N . ALA A 1 175 ? 18.214 1.866 -9.086 1.00 92.12 175 ALA A N 1
ATOM 1285 C CA . ALA A 1 175 ? 17.918 2.621 -10.302 1.00 92.12 175 ALA A CA 1
ATOM 1286 C C . ALA A 1 175 ? 17.575 4.099 -9.993 1.00 92.12 175 ALA A C 1
ATOM 1288 O O . ALA A 1 175 ? 17.243 4.462 -8.866 1.00 92.12 175 ALA A O 1
ATOM 1289 N N . ALA A 1 176 ? 17.630 4.978 -10.985 1.00 91.19 176 ALA A N 1
ATOM 1290 C CA . ALA A 1 176 ? 17.092 6.328 -10.821 1.00 91.19 176 ALA A CA 1
ATOM 1291 C C . ALA A 1 176 ? 15.554 6.309 -10.891 1.00 91.19 176 ALA A C 1
ATOM 1293 O O . ALA A 1 176 ? 14.984 5.496 -11.611 1.00 91.19 176 ALA A O 1
ATOM 1294 N N . GLU A 1 177 ? 14.887 7.272 -10.259 1.00 88.12 177 GLU A N 1
ATOM 1295 C CA . GLU A 1 177 ? 13.431 7.487 -10.378 1.00 88.12 177 GLU A CA 1
ATOM 1296 C C . GLU A 1 177 ? 12.963 7.691 -11.838 1.00 88.12 177 GLU A C 1
ATOM 1298 O O . GLU A 1 177 ? 11.830 7.369 -12.214 1.00 88.12 177 GLU A O 1
ATOM 1303 N N . THR A 1 178 ? 13.858 8.205 -12.686 1.00 91.25 178 THR A N 1
ATOM 1304 C CA . THR A 1 178 ? 13.659 8.406 -14.129 1.00 91.25 178 THR A CA 1
ATOM 1305 C C . THR A 1 178 ? 13.966 7.166 -14.970 1.00 91.25 178 THR A C 1
ATOM 1307 O O . THR A 1 178 ? 13.729 7.182 -16.177 1.00 91.25 178 THR A O 1
ATOM 1310 N N . ALA A 1 179 ? 14.475 6.088 -14.369 1.00 94.12 179 ALA A N 1
ATOM 1311 C CA . ALA A 1 179 ? 14.705 4.838 -15.076 1.00 94.12 179 ALA A CA 1
ATOM 1312 C C . ALA A 1 179 ? 13.372 4.193 -15.469 1.00 94.12 179 ALA A C 1
ATOM 1314 O O . ALA A 1 179 ? 12.378 4.279 -14.747 1.00 94.12 179 ALA A O 1
ATOM 1315 N N . THR A 1 180 ? 13.364 3.522 -16.616 1.00 95.75 180 THR A N 1
ATOM 1316 C CA . THR A 1 180 ? 12.201 2.801 -17.158 1.00 95.75 180 THR A CA 1
ATOM 1317 C C . THR A 1 180 ? 12.101 1.357 -16.666 1.00 95.75 180 THR A C 1
ATOM 1319 O O . THR A 1 180 ? 11.124 0.677 -16.958 1.00 95.75 180 THR A O 1
ATOM 1322 N N . SER A 1 181 ? 13.092 0.913 -15.893 1.00 94.88 181 SER A N 1
ATOM 1323 C CA . SER A 1 181 ? 13.179 -0.401 -15.267 1.00 94.88 181 SER A CA 1
ATOM 1324 C C . SER A 1 181 ? 13.788 -0.251 -13.877 1.00 94.88 181 SER A C 1
ATOM 1326 O O . SER A 1 181 ? 14.738 0.516 -13.691 1.00 94.88 181 SER A O 1
ATOM 1328 N N . GLY A 1 182 ? 13.297 -1.016 -12.913 1.00 95.19 182 GLY A N 1
ATOM 1329 C CA . GLY A 1 182 ? 13.884 -1.090 -11.590 1.00 95.19 182 GLY A CA 1
ATOM 1330 C C . GLY A 1 182 ? 12.968 -1.725 -10.561 1.00 95.19 182 GLY A C 1
ATOM 1331 O O . GLY A 1 182 ? 11.852 -2.167 -10.827 1.00 95.19 182 GLY A O 1
ATOM 1332 N N . LYS A 1 183 ? 13.490 -1.784 -9.345 1.00 95.44 183 LYS A N 1
ATOM 1333 C CA . LYS A 1 183 ? 12.904 -2.520 -8.234 1.00 95.44 183 LYS A CA 1
ATOM 1334 C C . LYS A 1 183 ? 12.141 -1.577 -7.318 1.00 95.44 183 LYS A C 1
ATOM 1336 O O . LYS A 1 183 ? 12.644 -0.507 -6.986 1.00 95.44 183 LYS A O 1
ATOM 1341 N N . ILE A 1 184 ? 10.942 -1.976 -6.906 1.00 94.62 184 ILE A N 1
ATOM 1342 C CA . ILE A 1 184 ? 10.102 -1.219 -5.975 1.00 94.62 184 ILE A CA 1
ATOM 1343 C C . ILE A 1 184 ? 9.726 -2.078 -4.769 1.00 94.62 184 ILE A C 1
ATOM 1345 O O . ILE A 1 184 ? 9.658 -3.308 -4.839 1.00 94.62 184 ILE A O 1
ATOM 1349 N N . THR A 1 185 ? 9.450 -1.410 -3.658 1.00 94.56 185 THR A N 1
ATOM 1350 C CA . THR A 1 185 ? 8.998 -2.028 -2.416 1.00 94.56 185 THR A CA 1
ATOM 1351 C C . THR A 1 185 ? 7.685 -1.377 -1.991 1.00 94.56 185 THR A C 1
ATOM 1353 O O . THR A 1 185 ? 7.599 -0.155 -1.857 1.00 94.56 185 THR A O 1
ATOM 1356 N N . VAL A 1 186 ? 6.663 -2.204 -1.773 1.00 95.38 186 VAL A N 1
ATOM 1357 C CA . VAL A 1 186 ? 5.368 -1.805 -1.213 1.00 95.38 186 VAL A CA 1
ATOM 1358 C C . VAL A 1 186 ? 5.350 -2.173 0.264 1.00 95.38 186 VAL A C 1
ATOM 1360 O O . VAL A 1 186 ? 5.453 -3.350 0.616 1.00 95.38 186 VAL A O 1
ATOM 1363 N N . THR A 1 187 ? 5.200 -1.176 1.124 1.00 93.81 187 THR A N 1
ATOM 1364 C CA . THR A 1 187 ? 5.291 -1.299 2.578 1.00 93.81 187 THR A CA 1
ATOM 1365 C C . THR A 1 187 ? 3.968 -0.927 3.230 1.00 93.81 187 THR A C 1
ATOM 1367 O O . THR A 1 187 ? 3.530 0.214 3.133 1.00 93.81 187 THR A O 1
ATOM 1370 N N . TYR A 1 188 ? 3.351 -1.863 3.942 1.00 95.06 188 TYR A N 1
ATOM 1371 C CA . TYR A 1 188 ? 2.282 -1.567 4.892 1.00 95.06 188 TYR A CA 1
ATOM 1372 C C . TYR A 1 188 ? 2.867 -1.093 6.221 1.00 95.06 188 TYR A C 1
ATOM 1374 O O . TYR A 1 188 ? 3.773 -1.737 6.752 1.00 95.06 188 TYR A O 1
ATOM 1382 N N . VAL A 1 189 ? 2.308 -0.019 6.773 1.00 93.56 189 VAL A N 1
ATOM 1383 C CA . VAL A 1 189 ? 2.670 0.551 8.071 1.00 93.56 189 VAL A CA 1
ATOM 1384 C C . VAL A 1 189 ? 1.615 0.171 9.112 1.00 93.56 189 VAL A C 1
ATOM 1386 O O . VAL A 1 189 ? 0.479 0.634 9.084 1.00 93.56 189 VAL A O 1
ATOM 1389 N N . GLY A 1 190 ? 1.990 -0.666 10.069 1.00 92.56 190 GLY A N 1
ATOM 1390 C CA . GLY A 1 190 ? 1.132 -1.199 11.131 1.00 92.56 190 GLY A CA 1
ATOM 1391 C C . GLY A 1 190 ? 1.177 -0.417 12.446 1.00 92.56 190 GLY A C 1
ATOM 1392 O O . GLY A 1 190 ? 0.381 -0.695 13.341 1.00 92.56 190 GLY A O 1
ATOM 1393 N N . LYS A 1 191 ? 2.061 0.579 12.580 1.00 90.62 191 LYS A N 1
ATOM 1394 C CA . LYS A 1 191 ? 2.140 1.457 13.758 1.00 90.62 191 LYS A CA 1
ATOM 1395 C C . LYS A 1 191 ? 2.570 2.874 13.376 1.00 90.62 191 LYS A C 1
ATOM 1397 O O . LYS A 1 191 ? 3.247 3.061 12.374 1.00 90.62 191 LYS A O 1
ATOM 1402 N N . ASN A 1 192 ? 2.177 3.866 14.174 1.00 91.12 192 ASN A N 1
ATOM 1403 C C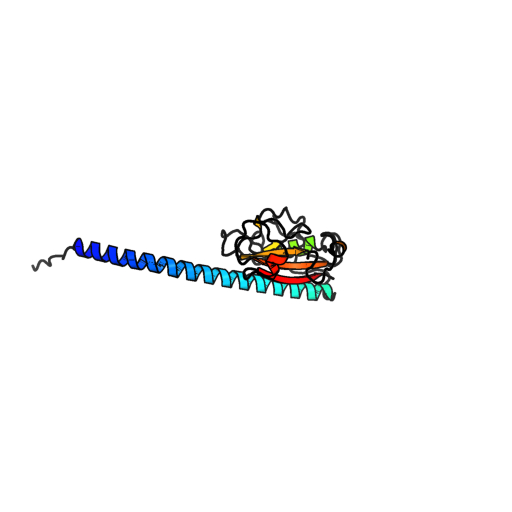A . ASN A 1 192 ? 2.668 5.234 14.000 1.00 91.12 192 ASN A CA 1
ATOM 1404 C C . ASN A 1 192 ? 4.126 5.313 14.464 1.00 91.12 192 ASN A C 1
ATOM 1406 O O . ASN A 1 192 ? 4.429 4.868 15.571 1.00 91.12 192 ASN A O 1
ATOM 1410 N N . GLU A 1 193 ? 4.994 5.911 13.655 1.00 90.19 193 GLU A N 1
ATOM 1411 C CA . GLU A 1 193 ? 6.380 6.186 14.030 1.00 90.19 193 GLU A CA 1
ATOM 1412 C C . GLU A 1 193 ? 6.589 7.668 14.346 1.00 90.19 193 GLU A C 1
ATOM 1414 O O . GLU A 1 193 ? 5.933 8.551 13.789 1.00 90.19 193 GLU A O 1
ATOM 1419 N N . THR A 1 194 ? 7.546 7.938 15.229 1.00 88.12 194 THR A N 1
ATOM 1420 C CA . THR A 1 194 ? 8.000 9.293 15.579 1.00 88.12 194 THR A CA 1
ATOM 1421 C C . THR A 1 194 ? 9.252 9.720 14.809 1.00 88.12 194 THR A C 1
ATOM 1423 O O . THR A 1 194 ? 9.607 10.896 14.825 1.00 88.12 194 THR A O 1
ATOM 1426 N N . ALA A 1 195 ? 9.894 8.791 14.092 1.00 86.81 195 ALA A N 1
ATOM 1427 C CA . ALA A 1 195 ? 10.999 9.034 13.168 1.00 86.81 195 ALA A CA 1
ATOM 1428 C C . ALA A 1 195 ? 10.886 8.099 11.953 1.00 86.81 195 ALA A C 1
ATOM 1430 O O . ALA A 1 195 ? 10.260 7.045 12.043 1.00 86.81 195 ALA A O 1
ATOM 1431 N N . ALA A 1 196 ? 11.485 8.470 10.816 1.00 84.25 196 ALA A N 1
ATOM 1432 C CA . ALA A 1 196 ? 11.536 7.579 9.658 1.00 84.25 196 ALA A CA 1
ATOM 1433 C C . ALA A 1 196 ? 12.350 6.324 10.037 1.00 84.25 196 ALA A C 1
ATOM 1435 O O . ALA A 1 196 ? 13.522 6.452 10.406 1.00 84.25 196 ALA A O 1
ATOM 1436 N N . PRO A 1 197 ? 11.753 5.122 10.006 1.00 85.75 197 PRO A N 1
ATOM 1437 C CA . PRO A 1 197 ? 12.418 3.919 10.472 1.00 85.75 197 PRO A CA 1
ATOM 1438 C C . PRO A 1 197 ? 13.541 3.530 9.516 1.00 85.75 197 PRO A C 1
ATOM 1440 O O . PRO A 1 197 ? 13.359 3.489 8.294 1.00 85.75 197 PRO A O 1
ATOM 1443 N N . ALA A 1 198 ? 14.692 3.181 10.092 1.00 86.44 198 ALA A N 1
ATOM 1444 C CA . ALA A 1 198 ? 15.788 2.579 9.349 1.00 86.44 198 ALA A CA 1
ATOM 1445 C C . ALA A 1 198 ? 15.301 1.331 8.600 1.00 86.44 198 ALA A C 1
ATOM 1447 O O . ALA A 1 198 ? 14.430 0.606 9.086 1.00 86.44 198 ALA A O 1
ATOM 1448 N N . LEU A 1 199 ? 15.891 1.055 7.436 1.00 84.19 199 LEU A N 1
ATOM 1449 C CA . LEU A 1 199 ? 15.447 -0.036 6.568 1.00 84.19 199 LEU A CA 1
ATOM 1450 C C . LEU A 1 199 ? 15.409 -1.394 7.289 1.00 84.19 199 LEU A C 1
ATOM 1452 O O . LEU A 1 199 ? 14.443 -2.143 7.160 1.00 84.19 199 LEU A O 1
ATOM 1456 N N . THR A 1 200 ? 16.415 -1.675 8.120 1.00 79.88 200 THR A N 1
ATOM 1457 C CA . THR A 1 200 ? 16.485 -2.895 8.934 1.00 79.88 200 THR A CA 1
ATOM 1458 C C . THR A 1 200 ? 15.294 -3.017 9.882 1.00 79.88 200 THR A C 1
ATOM 1460 O O . THR A 1 200 ? 14.660 -4.066 9.909 1.00 79.88 200 THR A O 1
ATOM 1463 N N . ALA A 1 201 ? 14.909 -1.939 10.571 1.00 77.06 201 ALA A N 1
ATOM 1464 C CA . ALA A 1 201 ? 13.784 -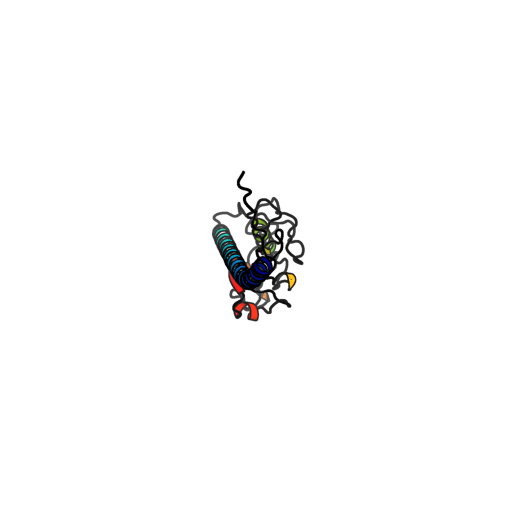1.929 11.509 1.00 77.06 201 ALA A CA 1
ATOM 1465 C C . ALA A 1 201 ? 12.429 -2.210 10.837 1.00 77.06 201 ALA A C 1
ATOM 1467 O O . ALA A 1 201 ? 11.534 -2.762 11.479 1.00 77.06 201 ALA A O 1
ATOM 1468 N N . GLN A 1 202 ? 12.285 -1.880 9.549 1.00 77.12 202 GLN A N 1
ATOM 1469 C CA . GLN A 1 202 ? 11.078 -2.205 8.786 1.00 77.12 202 GLN A CA 1
ATOM 1470 C C . GLN A 1 202 ? 10.975 -3.720 8.521 1.00 77.12 202 GLN A C 1
ATOM 1472 O O . GLN A 1 202 ? 9.895 -4.289 8.583 1.00 77.12 202 GLN A O 1
ATOM 1477 N N . THR A 1 203 ? 12.098 -4.418 8.341 1.00 65.38 203 THR A N 1
ATOM 1478 C CA . THR A 1 203 ? 12.101 -5.866 8.050 1.00 65.38 203 THR A CA 1
ATOM 1479 C C . THR A 1 203 ? 11.925 -6.779 9.271 1.00 65.38 203 THR A C 1
ATOM 1481 O O . THR A 1 203 ? 11.601 -7.951 9.104 1.00 65.38 203 THR A O 1
ATOM 1484 N N . THR A 1 204 ? 12.148 -6.276 10.494 1.00 56.31 204 THR A N 1
ATOM 1485 C CA . THR A 1 204 ? 12.223 -7.107 11.719 1.00 56.31 204 THR A CA 1
ATOM 1486 C C . THR A 1 204 ? 11.100 -6.864 12.730 1.00 56.31 204 THR A C 1
ATOM 1488 O O . THR A 1 204 ? 10.952 -7.643 13.669 1.00 56.31 204 THR A O 1
ATOM 1491 N N . ALA A 1 205 ? 10.312 -5.796 12.586 1.00 55.31 205 ALA A N 1
ATOM 1492 C CA . ALA A 1 205 ? 9.287 -5.436 13.562 1.00 55.31 205 ALA A CA 1
ATOM 1493 C C . ALA A 1 205 ? 7.893 -5.943 13.151 1.00 55.31 205 ALA A C 1
ATOM 1495 O O . ALA A 1 205 ? 7.484 -5.769 12.005 1.00 55.31 205 ALA A O 1
ATOM 1496 N N . ASN A 1 206 ? 7.116 -6.449 14.123 1.00 58.72 206 ASN A N 1
ATOM 1497 C CA . ASN A 1 206 ? 5.703 -6.884 14.020 1.00 58.72 206 ASN A CA 1
ATOM 1498 C C . ASN A 1 206 ? 4.701 -5.781 13.589 1.00 58.72 206 ASN A C 1
ATOM 1500 O O . ASN A 1 206 ? 3.507 -5.872 13.855 1.00 58.72 206 ASN A O 1
ATOM 1504 N N . GLY A 1 207 ? 5.174 -4.715 12.949 1.00 82.94 207 GLY A N 1
ATOM 1505 C CA . GLY A 1 207 ? 4.389 -3.579 12.496 1.00 82.94 207 GLY A CA 1
ATOM 1506 C C . GLY A 1 207 ? 4.578 -3.250 11.021 1.00 82.94 207 GLY A C 1
ATOM 1507 O O . GLY A 1 207 ? 4.077 -2.216 10.611 1.00 82.94 207 GLY A O 1
ATOM 1508 N N . TYR A 1 208 ? 5.272 -4.063 10.222 1.00 90.50 208 TYR A N 1
ATOM 1509 C CA . TYR A 1 208 ? 5.438 -3.808 8.788 1.00 90.50 208 TYR A CA 1
ATOM 1510 C C . TYR A 1 208 ? 5.159 -5.053 7.956 1.00 90.50 208 TYR A C 1
ATOM 1512 O O . TYR A 1 208 ? 5.421 -6.176 8.382 1.00 90.50 208 TYR A O 1
ATOM 1520 N N . LYS A 1 209 ? 4.632 -4.851 6.746 1.00 92.38 209 LYS A N 1
ATOM 1521 C CA . LYS A 1 209 ? 4.574 -5.896 5.714 1.00 92.38 209 LYS A CA 1
ATOM 1522 C C . LYS A 1 209 ? 5.185 -5.348 4.439 1.00 92.38 209 LYS A C 1
ATOM 1524 O O . LYS A 1 209 ? 4.845 -4.241 4.031 1.00 92.38 209 LYS A O 1
ATOM 1529 N N . HIS A 1 210 ? 6.058 -6.124 3.812 1.00 91.75 210 HIS A N 1
ATOM 1530 C CA . HIS A 1 210 ? 6.752 -5.716 2.600 1.00 91.75 210 HIS A CA 1
ATOM 1531 C C . HIS A 1 210 ? 6.435 -6.648 1.449 1.00 91.75 210 HIS A C 1
ATOM 1533 O O . HIS A 1 210 ? 6.397 -7.869 1.601 1.00 91.75 210 HIS A O 1
ATOM 1539 N N . LYS A 1 211 ? 6.283 -6.050 0.273 1.00 95.81 211 LYS A N 1
ATOM 1540 C CA . LYS A 1 211 ? 6.291 -6.767 -0.987 1.00 95.81 211 LYS A CA 1
ATOM 1541 C C . LYS A 1 211 ? 7.306 -6.129 -1.913 1.00 95.81 211 LYS A C 1
ATOM 1543 O O . LYS A 1 211 ? 7.238 -4.937 -2.197 1.00 95.81 211 LYS A O 1
ATOM 1548 N N . HIS A 1 212 ? 8.223 -6.951 -2.388 1.00 95.56 212 HIS A N 1
ATOM 1549 C CA . HIS A 1 212 ? 9.204 -6.578 -3.388 1.00 95.56 212 HIS A CA 1
ATOM 1550 C C . HIS A 1 212 ? 8.679 -6.915 -4.781 1.00 95.56 212 HIS A C 1
ATOM 1552 O O . HIS A 1 212 ? 8.123 -7.995 -4.994 1.00 95.56 212 HIS A O 1
ATOM 1558 N N . LEU A 1 213 ? 8.824 -5.967 -5.701 1.00 96.94 213 LEU A N 1
ATOM 1559 C CA . LEU A 1 213 ? 8.351 -6.049 -7.078 1.00 96.94 213 LEU A CA 1
ATOM 1560 C C . LEU A 1 213 ? 9.405 -5.438 -8.007 1.00 96.94 213 LEU A C 1
ATOM 1562 O O . LEU A 1 213 ? 10.306 -4.721 -7.564 1.00 96.94 213 LEU A O 1
ATOM 1566 N N . GLU A 1 214 ? 9.299 -5.724 -9.297 1.00 96.31 214 GLU A N 1
ATOM 1567 C CA . GLU A 1 214 ? 10.254 -5.263 -10.301 1.00 96.31 214 GLU A CA 1
ATOM 1568 C C . GLU A 1 214 ? 9.525 -4.895 -11.592 1.00 96.31 214 GLU A C 1
ATOM 1570 O O . GLU A 1 214 ? 8.728 -5.678 -12.111 1.00 96.31 214 GLU A O 1
ATOM 1575 N N . LEU A 1 215 ? 9.814 -3.699 -12.093 1.00 96.00 215 LEU A N 1
ATOM 1576 C CA . LEU A 1 215 ? 9.510 -3.266 -13.449 1.00 96.00 215 LEU A CA 1
ATOM 1577 C C . LEU A 1 215 ? 10.726 -3.595 -14.319 1.00 96.00 215 LEU A C 1
ATOM 1579 O O . LEU A 1 215 ? 11.832 -3.152 -14.002 1.00 96.00 215 LEU A O 1
ATOM 1583 N N . LYS A 1 216 ? 10.525 -4.379 -15.374 1.00 93.44 216 LYS A N 1
ATOM 1584 C CA . LYS A 1 216 ? 11.580 -4.832 -16.286 1.00 93.44 216 LYS A CA 1
ATOM 1585 C C . LYS A 1 216 ? 11.599 -4.024 -17.573 1.00 93.44 216 LYS A C 1
ATOM 1587 O O . LYS A 1 216 ? 10.504 -3.690 -18.082 1.00 93.44 216 LYS A O 1
#

Radius of gyration: 24.51 Å; Cα contacts (8 Å, |Δi|>4): 415; chains: 1; bounding box: 90×27×68 Å

Foldseek 3Di:
DDDDDDDDDDPVNVVVVVVVVVVVVVVVVVVVVVVLLVVLQVLLVVVLVVLQVVLVVQLVCCQVPVDQFDPQFAFQQALPAPPFADDQAGHPHTQGFPDLRRQFQLRSLVRSLRQQPCNDPHVHDANSVDDSRGTQEGEHNDQDLDWLNQQAASHKYKYFDADPPPPHPDRVQRDGRSDSKGKIKIKHAHHRDPGRDDPVCQVPDPGMDIDIDIRD

pLDDT: mean 87.23, std 11.79, range [43.88, 98.0]

Sequence (216 aa):
MNKTLEKGFSLVELLVVVAIIGVLAGVGIVGYQSYTESAKEKVAEANYNSVVRFIETELTLLNNGVQDKSGALFAINAVETVTSSTYSSCGTTAFNRGNSTNGTIQKLKGAVACHFGTQDGGLKFKNPFKSSQTNAVVGTDDNSVGPVALYQKGTIIIRQSQNTENGITSAGQVAAETATSGKITVTYVGKNETAAPALTAQTTANGYKHKHLELK

Solvent-accessible surface area (backbone atoms only — not comparable to full-atom values): 11601 Å² total; per-residue (Å²): 132,88,79,80,79,80,81,75,84,53,72,68,60,50,53,53,51,52,51,53,50,53,54,52,49,58,58,48,51,58,53,50,51,54,51,52,51,55,51,34,50,54,51,34,52,52,49,49,53,50,52,52,53,50,53,53,51,53,40,53,37,40,56,69,63,76,34,55,56,44,94,76,33,24,16,30,91,57,63,46,77,64,70,65,72,46,61,90,57,64,32,90,46,51,23,26,63,70,32,75,87,34,15,11,50,38,24,51,30,28,8,53,21,37,37,30,13,62,79,49,96,43,74,41,38,52,15,67,77,54,56,93,79,36,32,15,36,38,34,43,73,51,95,47,93,56,56,33,71,62,36,34,40,36,22,33,40,30,26,48,37,50,60,75,37,89,87,26,84,40,68,88,68,43,59,56,56,68,27,36,41,42,49,33,32,41,34,39,27,62,44,72,49,97,54,58,71,54,75,68,58,50,76,73,40,103,37,46,48,80,45,73,49,64,46,99